Protein AF-A0A067NFX9-F1 (afdb_monomer_lite)

Secondary structure (DSSP, 8-state):
----------GGG-TT--EEES-HHHHHHHHTTS---EEEEE--TTSSS-TTS-GGGGTT--EEEEE-TTS-HHHHHHHHTT-TT--EEEEEESSPP-GGGS-TT----EEEEEESSPPPHHHHHHHHHH-TT--EEEEE----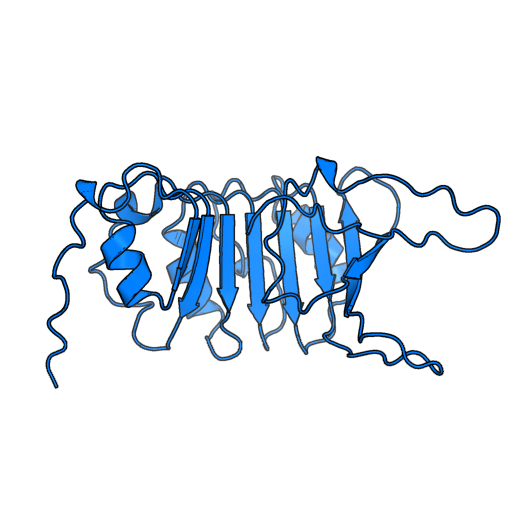BPPSSS---BEEEEEEESSSSS-EEEEESS-TTT-----TTTS------SSS---EEPPPP----

Sequence (209 aa):
MHYILCDRLDRTVLPHLENVSAYLPVALGLLHGRHIRRLRTSLSYYYADDGRCSRKTFRSVRVLSLRSATLSPETQRVFLARIENLEVLDIETMHPVDSSIVPYGTKLKFLRISSNVFITRDVIDQLFDDIPTLECIEWAMEYKMYTSSPGKPFYYGTRKYRDVPGYQNVQWMCPLDEEWLGNWKEDVRPVTVTGRGTLVKFWNHPQYI

Radius of gyration: 18.11 Å; chains: 1; bounding box: 43×49×52 Å

Organism: Pleurotus ostreatus (strain PC15) (NCBI:txid1137138)

Structure (mmCIF, N/CA/C/O backbone):
data_AF-A0A067NFX9-F1
#
_entry.id   AF-A0A067NFX9-F1
#
loop_
_atom_site.group_PDB
_atom_site.id
_atom_site.type_symbol
_atom_site.label_atom_id
_atom_site.label_alt_id
_atom_site.label_comp_id
_atom_site.label_asym_id
_atom_site.label_entity_id
_atom_site.label_seq_id
_atom_site.pdbx_PDB_ins_code
_atom_site.Cartn_x
_atom_site.Cartn_y
_atom_site.Cartn_z
_atom_site.occupancy
_atom_site.B_iso_or_equiv
_atom_site.auth_seq_id
_atom_site.auth_comp_id
_atom_site.auth_asym_id
_atom_site.auth_atom_id
_atom_site.pdbx_PDB_model_num
ATOM 1 N N . MET A 1 1 ? -3.135 31.371 12.906 1.00 29.62 1 MET A N 1
ATOM 2 C CA . MET A 1 1 ? -4.264 30.877 12.087 1.00 29.62 1 MET A CA 1
ATOM 3 C C . MET A 1 1 ? -4.818 29.635 12.773 1.00 29.62 1 MET A C 1
ATOM 5 O O . MET A 1 1 ? -4.105 28.646 12.873 1.00 29.62 1 MET A O 1
ATOM 9 N N . HIS A 1 2 ? -6.007 29.719 13.371 1.00 24.88 2 HIS A N 1
ATOM 10 C CA . HIS A 1 2 ? -6.670 28.581 14.012 1.00 24.88 2 HIS A CA 1
ATOM 11 C C . HIS A 1 2 ? -7.622 27.944 13.007 1.00 24.88 2 HIS A C 1
ATOM 13 O O . HIS A 1 2 ? -8.612 28.561 12.632 1.00 24.88 2 HIS A O 1
ATOM 19 N N . TYR A 1 3 ? -7.332 26.718 12.581 1.00 30.55 3 TYR A N 1
ATOM 20 C CA . TYR A 1 3 ? -8.319 25.898 11.894 1.00 30.55 3 TYR A CA 1
ATOM 21 C C . TYR A 1 3 ? -9.076 25.104 12.956 1.00 30.55 3 TYR A C 1
ATOM 23 O O . TYR A 1 3 ? -8.655 24.030 13.380 1.00 30.55 3 TYR A O 1
ATOM 31 N N . ILE A 1 4 ? -10.177 25.684 13.428 1.00 44.31 4 ILE A N 1
ATOM 32 C CA . ILE A 1 4 ? -11.270 24.913 14.013 1.00 44.31 4 ILE A CA 1
ATOM 33 C C . ILE A 1 4 ? -12.056 24.384 12.821 1.00 44.31 4 ILE A C 1
ATOM 35 O O . ILE A 1 4 ? -12.642 25.173 12.093 1.00 44.31 4 ILE A O 1
ATOM 39 N N . LEU A 1 5 ? -12.025 23.073 12.610 1.00 37.69 5 LEU A N 1
ATOM 40 C CA . LEU A 1 5 ? -13.065 22.321 11.905 1.00 37.69 5 LEU A CA 1
ATOM 41 C C . LEU A 1 5 ? -12.932 20.851 12.322 1.00 37.69 5 LEU A C 1
ATOM 43 O O . LEU A 1 5 ? -12.603 19.958 11.551 1.00 37.69 5 LEU A O 1
ATOM 47 N N . CYS A 1 6 ? -13.171 20.634 13.616 1.00 40.50 6 CYS A N 1
ATOM 48 C CA . CYS A 1 6 ? -13.651 19.360 14.145 1.00 40.50 6 CYS A CA 1
ATOM 49 C C . CYS A 1 6 ? -15.177 19.430 14.319 1.00 40.50 6 CYS A C 1
ATOM 51 O O . CYS A 1 6 ? -15.708 18.877 15.283 1.00 40.50 6 CYS A O 1
ATOM 53 N N . ASP A 1 7 ? -15.889 20.098 13.405 1.00 41.38 7 ASP A N 1
ATOM 54 C CA . ASP A 1 7 ? -17.327 19.878 13.293 1.00 41.38 7 ASP A CA 1
ATOM 55 C C . ASP A 1 7 ? -17.498 18.478 12.721 1.00 41.38 7 ASP A C 1
ATOM 57 O O . ASP A 1 7 ? -17.272 18.194 11.544 1.00 41.38 7 ASP A O 1
ATOM 61 N N . ARG A 1 8 ? -17.759 17.557 13.646 1.00 52.31 8 ARG A N 1
ATOM 62 C CA . ARG A 1 8 ? -17.977 16.145 13.379 1.00 52.31 8 ARG A CA 1
ATOM 63 C C . ARG A 1 8 ? -19.126 16.056 12.385 1.00 52.31 8 ARG A C 1
ATOM 65 O O . ARG A 1 8 ? -20.267 16.310 12.754 1.00 52.31 8 ARG A O 1
ATOM 72 N N . LEU A 1 9 ? -18.830 15.669 11.147 1.00 54.31 9 LEU A N 1
ATOM 73 C CA . LEU A 1 9 ? -19.861 15.221 10.217 1.00 54.31 9 LEU A CA 1
ATOM 74 C C . LEU A 1 9 ? -20.658 14.134 10.941 1.00 54.31 9 LEU A C 1
ATOM 76 O O . LEU A 1 9 ? -20.077 13.119 11.351 1.00 54.31 9 LEU A O 1
ATOM 80 N N . ASP A 1 10 ? -21.951 14.380 11.166 1.00 55.59 10 ASP A N 1
ATOM 81 C CA . ASP A 1 10 ? -22.800 13.469 11.926 1.00 55.59 10 ASP A CA 1
ATOM 82 C C . ASP A 1 10 ? -22.735 12.074 11.279 1.00 55.59 10 ASP A C 1
ATOM 84 O O . ASP A 1 10 ? -22.715 11.911 10.051 1.00 55.59 10 ASP A O 1
ATOM 88 N N . ARG A 1 11 ? -22.605 11.044 12.119 1.00 55.78 11 ARG A N 1
ATOM 89 C CA . ARG A 1 11 ? -22.526 9.641 11.693 1.00 55.78 11 ARG A CA 1
ATOM 90 C C . ARG A 1 11 ? -23.773 9.224 10.912 1.00 55.78 11 ARG A C 1
ATOM 92 O O . ARG A 1 11 ? -23.676 8.320 10.088 1.00 55.78 11 ARG A O 1
ATOM 99 N N . THR A 1 12 ? -24.888 9.923 11.117 1.00 57.88 12 THR A N 1
ATOM 100 C CA . THR A 1 12 ? -26.162 9.731 10.408 1.00 57.88 12 THR A CA 1
ATOM 101 C C . THR A 1 12 ? -26.122 10.139 8.933 1.00 57.88 12 THR A C 1
ATOM 103 O O . THR A 1 12 ? -26.875 9.580 8.142 1.00 57.88 12 THR A O 1
ATOM 106 N N . VAL A 1 13 ? -25.226 11.050 8.530 1.00 56.91 13 VAL A N 1
ATOM 107 C CA . VAL A 1 13 ? -25.181 11.581 7.153 1.00 56.91 13 VAL A CA 1
ATOM 108 C C . VAL A 1 13 ? -24.645 10.541 6.162 1.00 56.91 13 VAL A C 1
ATOM 110 O O . VAL A 1 13 ? -25.019 10.559 4.997 1.00 56.91 13 VAL A O 1
ATOM 113 N N . LEU A 1 14 ? -23.797 9.608 6.621 1.00 64.25 14 LEU A N 1
ATOM 114 C CA . LEU A 1 14 ? -23.236 8.514 5.810 1.00 64.25 14 LEU A CA 1
ATOM 115 C C . LEU A 1 14 ? -22.963 7.270 6.689 1.00 64.25 14 LEU A C 1
ATOM 117 O O . LEU A 1 14 ? -21.805 7.011 7.046 1.00 64.25 14 LEU A O 1
ATOM 121 N N . PRO A 1 15 ? -24.002 6.506 7.078 1.00 58.31 15 PRO A N 1
ATOM 122 C CA . PRO A 1 15 ? -23.885 5.413 8.051 1.00 58.31 15 PRO A CA 1
ATOM 123 C C . PRO A 1 15 ? -23.085 4.206 7.535 1.00 58.31 15 PRO A C 1
ATOM 125 O O . PRO A 1 15 ? -22.543 3.443 8.331 1.00 58.31 15 PRO A O 1
ATOM 128 N N . HIS A 1 16 ? -22.958 4.063 6.213 1.00 66.50 16 HIS A N 1
ATOM 129 C CA . HIS A 1 16 ? -22.269 2.950 5.547 1.00 66.50 16 HIS A CA 1
ATOM 130 C C . HIS A 1 16 ? -20.984 3.384 4.825 1.00 66.50 16 HIS A C 1
ATOM 132 O O . HIS A 1 16 ? -20.554 2.746 3.868 1.00 66.50 16 HIS A O 1
ATOM 138 N N . LEU A 1 17 ? -20.370 4.495 5.249 1.00 74.19 17 LEU A N 1
ATOM 139 C CA . LEU A 1 17 ? -19.128 4.977 4.646 1.00 74.19 17 LEU A CA 1
ATOM 140 C C . LEU A 1 17 ? -17.957 4.046 4.990 1.00 74.19 17 LEU A C 1
ATOM 142 O O . LEU A 1 17 ? -17.388 4.125 6.080 1.00 74.19 17 LEU A O 1
ATOM 146 N N . GLU A 1 18 ? -17.582 3.183 4.049 1.00 78.62 18 GLU A N 1
ATOM 147 C CA . GLU A 1 18 ? -16.431 2.280 4.189 1.00 78.62 18 GLU A CA 1
ATOM 148 C C . GLU A 1 18 ? -15.161 2.807 3.506 1.00 78.62 18 GLU A C 1
ATOM 150 O O . GLU A 1 18 ? -14.058 2.378 3.857 1.00 78.62 18 GLU A O 1
ATOM 155 N N . ASN A 1 19 ? -15.315 3.753 2.573 1.00 79.69 19 ASN A N 1
ATOM 156 C CA . ASN A 1 19 ? -14.252 4.273 1.717 1.00 79.69 19 ASN A CA 1
ATOM 157 C C . ASN A 1 19 ? -14.170 5.793 1.849 1.00 79.69 19 ASN A C 1
ATOM 159 O O . ASN A 1 19 ? -15.179 6.481 1.705 1.00 79.69 19 ASN A O 1
ATOM 163 N N . VAL A 1 20 ? -12.976 6.326 2.088 1.00 83.25 20 VAL A N 1
ATOM 164 C CA . VAL A 1 20 ? -12.737 7.774 2.146 1.00 83.25 20 VAL A CA 1
ATOM 165 C C . VAL A 1 20 ? -11.551 8.125 1.267 1.00 83.25 20 VAL A C 1
ATOM 167 O O . VAL A 1 20 ? -10.488 7.533 1.418 1.00 83.25 20 VAL A O 1
ATOM 170 N N . SER A 1 21 ? -11.728 9.113 0.390 1.00 82.56 21 SER A N 1
ATOM 171 C CA . SER A 1 21 ? -10.640 9.784 -0.322 1.00 82.56 21 SER A CA 1
ATOM 172 C C . SER A 1 21 ? -10.641 11.257 0.062 1.00 82.56 21 SER A C 1
ATOM 174 O O . SER A 1 21 ? -11.515 12.005 -0.373 1.00 82.56 21 SER A O 1
ATOM 176 N N . ALA A 1 22 ? -9.717 11.664 0.930 1.00 78.25 22 ALA A N 1
ATOM 177 C CA . ALA A 1 22 ? -9.641 13.039 1.416 1.00 78.25 22 ALA A CA 1
ATOM 178 C C . ALA A 1 22 ? -8.257 13.361 1.989 1.00 78.25 22 ALA A C 1
ATOM 180 O O . ALA A 1 22 ? -7.524 12.467 2.415 1.00 78.25 22 ALA A O 1
ATOM 181 N N . TYR A 1 23 ? -7.926 14.650 2.084 1.00 78.69 23 TYR A N 1
ATOM 182 C CA . TYR A 1 23 ? -6.780 15.115 2.871 1.00 78.69 23 TYR A CA 1
ATOM 183 C C . TYR A 1 23 ? -6.872 14.613 4.318 1.00 78.69 23 TYR A C 1
ATOM 185 O O . TYR A 1 23 ? -7.971 14.557 4.882 1.00 78.69 23 TYR A O 1
ATOM 193 N N . LEU A 1 24 ? -5.728 14.279 4.929 1.00 79.38 24 LEU A N 1
ATOM 194 C CA . LEU A 1 24 ? -5.701 13.613 6.236 1.00 79.38 24 LEU A CA 1
ATOM 195 C C . LEU A 1 24 ? -6.575 14.296 7.309 1.00 79.38 24 LEU A C 1
ATOM 197 O O . LEU A 1 24 ? -7.297 13.573 7.990 1.00 79.38 24 LEU A O 1
ATOM 201 N N . PRO A 1 25 ? -6.598 15.635 7.468 1.00 76.62 25 PRO A N 1
ATOM 202 C CA . PRO A 1 25 ? -7.413 16.273 8.509 1.00 76.62 25 PRO A CA 1
ATOM 203 C C . PRO A 1 25 ? -8.908 15.983 8.356 1.00 76.62 25 PRO A C 1
ATOM 205 O O . PRO A 1 25 ? -9.594 15.673 9.329 1.00 76.62 25 PRO A O 1
ATOM 208 N N . VAL A 1 26 ? -9.396 16.010 7.115 1.00 77.94 26 VAL A N 1
ATOM 209 C CA . VAL A 1 26 ? -10.787 15.685 6.785 1.00 77.94 26 VAL A CA 1
ATOM 210 C C . VAL A 1 26 ? -11.045 14.200 7.029 1.00 77.94 26 VAL A C 1
ATOM 212 O O . VAL A 1 26 ? -12.027 13.838 7.676 1.00 77.94 26 VAL A O 1
ATOM 215 N N . ALA A 1 27 ? -10.134 13.333 6.578 1.00 81.50 27 ALA A N 1
ATOM 216 C CA . ALA A 1 27 ? -10.243 11.898 6.803 1.00 81.50 27 ALA A CA 1
ATOM 217 C C . ALA A 1 27 ? -10.291 11.548 8.298 1.00 81.50 27 ALA A C 1
ATOM 219 O O . ALA A 1 27 ? -11.137 10.762 8.713 1.00 81.50 27 ALA A O 1
ATOM 220 N N . LEU A 1 28 ? -9.449 12.166 9.128 1.00 79.25 28 LEU A N 1
ATOM 221 C CA . LEU A 1 28 ? -9.431 11.973 10.580 1.00 79.25 28 LEU A CA 1
ATOM 222 C C . LEU A 1 28 ? -10.765 12.345 11.237 1.00 79.25 28 LEU A C 1
ATOM 224 O O . LEU A 1 28 ? -11.244 11.605 12.101 1.00 79.25 28 LEU A O 1
ATOM 228 N N . GLY A 1 29 ? -11.385 13.447 10.801 1.00 75.00 29 GLY A N 1
ATOM 229 C CA . GLY A 1 29 ? -12.725 13.839 11.244 1.00 75.00 29 GLY A CA 1
ATOM 230 C C . GLY A 1 29 ? -13.784 12.776 10.929 1.00 75.00 29 GLY A C 1
ATOM 231 O O . GLY A 1 29 ? -14.683 12.538 11.736 1.00 75.00 29 GLY A O 1
ATOM 232 N N . LEU A 1 30 ? -13.638 12.079 9.798 1.00 77.81 30 LEU A N 1
ATOM 233 C CA . LEU A 1 30 ? -14.530 10.997 9.376 1.00 77.81 30 LEU A CA 1
ATOM 234 C C . LEU A 1 30 ? -1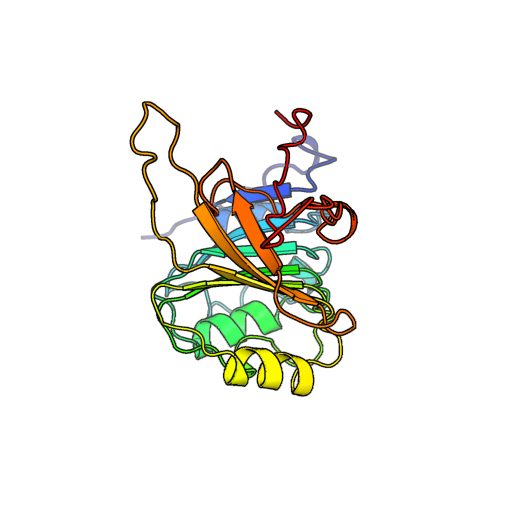4.227 9.659 10.067 1.00 77.81 30 LEU A C 1
ATOM 236 O O . LEU A 1 30 ? -15.157 8.917 10.374 1.00 77.81 30 LEU A O 1
ATOM 240 N N . LEU A 1 31 ? -12.961 9.344 10.353 1.00 80.00 31 LEU A N 1
ATOM 241 C CA . LEU A 1 31 ? -12.547 8.083 10.987 1.00 80.00 31 LEU A CA 1
ATOM 242 C C . LEU A 1 31 ? -13.089 7.917 12.413 1.00 80.00 31 LEU A C 1
ATOM 244 O O . LEU A 1 31 ? -13.280 6.789 12.875 1.00 80.00 31 LEU A O 1
ATOM 248 N N . HIS A 1 32 ? -13.343 9.014 13.131 1.00 74.88 32 HIS A N 1
ATOM 249 C CA . HIS A 1 32 ? -13.672 8.967 14.554 1.00 74.88 32 HIS A CA 1
ATOM 250 C C . HIS A 1 32 ? -14.988 8.216 14.863 1.00 74.88 32 HIS A C 1
ATOM 252 O O . HIS A 1 32 ? -16.100 8.754 14.814 1.00 74.88 32 HIS A O 1
ATOM 258 N N . GLY A 1 33 ? -14.834 6.950 15.264 1.00 69.69 33 GLY A N 1
ATOM 259 C CA . GLY A 1 33 ? -15.907 6.006 15.584 1.00 69.69 33 GLY A CA 1
ATOM 260 C C . GLY A 1 33 ? -16.788 5.635 14.392 1.00 69.69 33 GLY A C 1
ATOM 261 O O . GLY A 1 33 ? -17.987 5.417 14.565 1.00 69.69 33 GLY A O 1
ATOM 262 N N . ARG A 1 34 ? -16.179 5.557 13.203 1.00 74.88 34 ARG A N 1
ATOM 263 C CA . ARG A 1 34 ? -16.754 4.925 12.009 1.00 74.88 34 ARG A CA 1
ATOM 264 C C . ARG A 1 34 ? -15.958 3.675 11.617 1.00 74.88 34 ARG A C 1
ATOM 266 O O . ARG A 1 34 ? -14.780 3.531 11.946 1.00 74.88 34 ARG A O 1
ATOM 273 N N . HIS A 1 35 ? -16.590 2.780 10.864 1.00 80.50 35 HIS A N 1
ATOM 274 C CA . HIS A 1 35 ? -15.982 1.547 10.351 1.00 80.50 35 HIS A CA 1
ATOM 275 C C . HIS A 1 35 ? -15.387 1.724 8.945 1.00 80.50 35 HIS A C 1
ATOM 277 O O . HIS A 1 35 ? -15.564 0.874 8.079 1.00 80.50 35 HIS A O 1
ATOM 283 N N . ILE A 1 36 ? -14.660 2.819 8.714 1.00 82.81 36 ILE A N 1
ATOM 284 C CA . ILE A 1 36 ? -13.975 3.047 7.436 1.00 82.81 36 ILE A CA 1
ATOM 285 C C . ILE A 1 36 ? -12.859 2.010 7.274 1.00 82.81 36 ILE A C 1
ATOM 287 O O . ILE A 1 36 ? -11.957 1.916 8.108 1.00 82.81 36 ILE A O 1
ATOM 291 N N . ARG A 1 37 ? -12.933 1.228 6.198 1.00 85.50 37 ARG A N 1
ATOM 292 C CA . ARG A 1 37 ? -11.989 0.151 5.875 1.00 85.50 37 ARG A CA 1
ATOM 293 C C . ARG A 1 37 ? -10.918 0.599 4.893 1.00 85.50 37 ARG A C 1
ATOM 295 O O . ARG A 1 37 ? -9.786 0.121 4.988 1.00 85.50 37 ARG A O 1
ATOM 302 N N . ARG A 1 38 ? -11.260 1.496 3.966 1.00 85.12 38 ARG A N 1
ATOM 303 C CA . ARG A 1 38 ? -10.362 1.955 2.902 1.00 85.12 38 ARG A CA 1
ATOM 304 C C . ARG A 1 38 ? -10.173 3.458 2.999 1.00 85.12 38 ARG A C 1
ATOM 306 O O . ARG A 1 38 ? -11.135 4.224 2.985 1.00 85.12 38 ARG A O 1
ATOM 313 N N . LEU A 1 39 ? -8.921 3.870 3.093 1.00 86.12 39 LEU A N 1
ATOM 314 C CA . LEU A 1 39 ? -8.531 5.262 3.201 1.00 86.12 39 LEU A CA 1
ATOM 315 C C . LEU A 1 39 ? -7.549 5.589 2.082 1.00 86.12 39 LEU A C 1
ATOM 317 O O . LEU A 1 39 ? -6.472 5.012 2.018 1.00 86.12 39 LEU A O 1
ATOM 321 N N . ARG A 1 40 ? -7.900 6.541 1.228 1.00 86.62 40 ARG A N 1
ATOM 322 C CA . ARG A 1 40 ? -6.971 7.226 0.336 1.00 86.62 40 ARG A CA 1
ATOM 323 C C . ARG A 1 40 ? -6.747 8.623 0.888 1.00 86.62 40 ARG A C 1
ATOM 325 O O . ARG A 1 40 ? -7.700 9.357 1.155 1.00 86.62 40 ARG A O 1
ATOM 332 N N . THR A 1 41 ? -5.495 8.984 1.113 1.00 84.94 41 THR A N 1
ATOM 333 C CA . THR A 1 41 ? -5.168 10.272 1.710 1.00 84.94 41 THR A CA 1
ATOM 334 C C . THR A 1 41 ? -3.798 10.766 1.282 1.00 84.94 41 THR A C 1
ATOM 336 O O . THR A 1 41 ? -2.958 10.005 0.803 1.00 84.94 41 THR A O 1
ATOM 339 N N . SER A 1 42 ? -3.578 12.060 1.470 1.00 79.81 42 SER A N 1
ATOM 340 C CA . SER A 1 42 ? -2.272 12.690 1.369 1.00 79.81 42 SER A CA 1
ATOM 341 C C . SER A 1 42 ? -1.870 13.242 2.728 1.00 79.81 42 SER A C 1
ATOM 343 O O . SER A 1 42 ? -2.696 13.775 3.482 1.00 79.81 42 SER A O 1
ATOM 345 N N . LEU A 1 43 ? -0.590 13.084 3.053 1.00 70.56 43 LEU A N 1
ATOM 346 C CA . LEU A 1 43 ? -0.000 13.667 4.248 1.00 70.56 43 LEU A CA 1
ATOM 347 C C . LEU A 1 43 ? 0.722 14.954 3.865 1.00 70.56 43 LEU A C 1
ATOM 349 O O . LEU A 1 43 ? 1.447 15.000 2.876 1.00 70.56 43 LEU A O 1
ATOM 353 N N . SER A 1 44 ? 0.558 15.992 4.680 1.00 64.19 44 SER A N 1
ATOM 354 C CA . SER A 1 44 ? 1.487 17.119 4.676 1.00 64.19 44 SER A CA 1
ATOM 355 C C . SER A 1 44 ? 2.443 16.999 5.861 1.00 64.19 44 SER A C 1
ATOM 357 O O . SER A 1 44 ? 2.114 16.373 6.874 1.00 64.19 44 SER A O 1
ATOM 359 N N . TYR A 1 45 ? 3.620 17.617 5.732 1.00 55.94 45 TYR A N 1
ATOM 360 C CA . TYR A 1 45 ? 4.729 17.583 6.700 1.00 55.94 45 TYR A CA 1
ATOM 361 C C . TYR A 1 45 ? 4.305 17.831 8.160 1.00 55.94 45 TYR A C 1
ATOM 363 O O . TYR A 1 45 ? 4.923 17.325 9.090 1.00 55.94 45 TYR A O 1
ATOM 371 N N . TYR A 1 46 ? 3.218 18.574 8.369 1.00 56.03 46 TYR A N 1
ATOM 372 C CA . TYR A 1 46 ? 2.750 19.017 9.681 1.00 56.03 46 TYR A CA 1
ATOM 373 C C . TYR A 1 46 ? 1.957 17.971 10.489 1.00 56.03 46 TYR A C 1
ATOM 375 O O . TYR A 1 46 ? 1.682 18.216 11.660 1.00 56.03 46 TYR A O 1
ATOM 383 N N . TYR A 1 47 ? 1.564 16.827 9.908 1.00 58.00 47 TYR A N 1
ATOM 384 C CA . TYR A 1 47 ? 0.583 15.920 10.541 1.00 58.00 47 TYR A CA 1
ATOM 385 C C . TYR A 1 47 ? 1.129 14.607 11.100 1.00 58.00 47 TYR A C 1
ATOM 387 O O . TYR A 1 47 ? 0.404 13.888 11.792 1.00 58.00 47 TYR A O 1
ATOM 395 N N . ALA A 1 48 ? 2.387 14.271 10.835 1.00 52.53 48 ALA A N 1
ATOM 396 C CA . ALA A 1 48 ? 2.943 13.014 11.323 1.00 52.53 48 ALA A CA 1
ATOM 397 C C . ALA A 1 48 ? 3.210 13.013 12.832 1.00 52.53 48 ALA A C 1
ATOM 399 O O . ALA A 1 48 ? 3.137 11.957 13.459 1.00 52.53 48 ALA A O 1
ATOM 400 N N . ASP A 1 49 ? 3.434 14.188 13.422 1.00 52.59 49 ASP A N 1
ATOM 401 C CA . ASP A 1 49 ? 3.877 14.319 14.813 1.00 52.59 49 ASP A CA 1
ATOM 402 C C . ASP A 1 49 ? 2.795 14.851 15.767 1.00 52.59 49 ASP A C 1
ATOM 404 O O . ASP A 1 49 ? 2.984 14.914 16.979 1.00 52.59 49 ASP A O 1
ATOM 408 N N . ASP A 1 50 ? 1.604 15.183 15.256 1.00 52.12 50 ASP A N 1
ATOM 409 C CA . ASP A 1 50 ? 0.522 15.653 16.118 1.00 52.12 50 ASP A CA 1
ATOM 410 C C . ASP A 1 50 ? -0.078 14.443 16.859 1.00 52.12 50 ASP A C 1
ATOM 412 O O . ASP A 1 50 ? -0.885 13.672 16.320 1.00 52.12 50 ASP A O 1
ATOM 416 N N . GLY A 1 51 ? 0.358 14.237 18.106 1.00 50.59 51 GLY A N 1
ATOM 417 C CA . GLY A 1 51 ? -0.050 13.164 19.030 1.00 50.59 51 GLY A CA 1
ATOM 418 C C . GLY A 1 51 ? -1.552 13.105 19.355 1.00 50.59 51 GLY A C 1
ATOM 419 O O . GLY A 1 51 ? -1.979 12.359 20.233 1.00 50.59 51 GLY A O 1
ATOM 420 N N . ARG A 1 52 ? -2.378 13.867 18.635 1.00 57.84 52 ARG A N 1
ATOM 421 C CA . ARG A 1 52 ? -3.841 13.924 18.743 1.00 57.84 52 ARG A CA 1
ATOM 422 C C . ARG A 1 52 ? -4.547 12.706 18.149 1.00 57.84 52 ARG A C 1
ATOM 424 O O . ARG A 1 52 ? -5.711 12.465 18.462 1.00 57.84 52 ARG A O 1
ATOM 431 N N . CYS A 1 53 ? -3.875 11.921 17.307 1.00 65.25 53 CYS A N 1
ATOM 432 C CA . CYS A 1 53 ? -4.486 10.765 16.650 1.00 65.25 53 CYS A CA 1
ATOM 433 C C . CYS A 1 53 ? -4.096 9.454 17.336 1.00 65.25 53 CYS A C 1
ATOM 435 O O . CYS A 1 53 ? -3.055 8.867 17.047 1.00 65.25 53 CYS A O 1
ATOM 437 N N . SER A 1 54 ? -4.962 8.970 18.230 1.00 70.31 54 SER A N 1
ATOM 438 C CA . SER A 1 54 ? -4.773 7.669 18.880 1.00 70.31 54 SER A CA 1
ATOM 439 C C . SER A 1 54 ? -4.795 6.518 17.864 1.00 70.31 54 SER A C 1
ATOM 441 O O . SER A 1 54 ? -5.541 6.562 16.884 1.00 70.31 54 SER A O 1
ATOM 443 N N . ARG A 1 55 ? -4.077 5.424 18.151 1.00 71.69 55 ARG A N 1
ATOM 444 C CA . ARG A 1 55 ? -4.132 4.181 17.352 1.00 71.69 55 ARG A CA 1
ATOM 445 C C . ARG A 1 55 ? -5.559 3.657 17.140 1.00 71.69 55 ARG A C 1
ATOM 447 O O . ARG A 1 55 ? -5.877 3.094 16.097 1.00 71.69 55 ARG A O 1
ATOM 454 N N . LYS A 1 56 ? -6.462 3.896 18.103 1.00 78.75 56 LYS A N 1
ATOM 455 C CA . LYS A 1 56 ? -7.874 3.482 18.018 1.00 78.75 56 LYS A CA 1
ATOM 456 C C . LYS A 1 56 ? -8.602 4.109 16.824 1.00 78.75 56 LYS A C 1
ATOM 458 O O . LYS A 1 56 ? -9.517 3.478 16.303 1.00 78.75 56 LYS A O 1
ATOM 463 N N . THR A 1 57 ? -8.186 5.296 16.377 1.00 82.00 57 THR A N 1
ATOM 464 C CA . THR A 1 57 ? -8.782 6.003 15.232 1.00 82.00 57 THR A CA 1
ATOM 465 C C . THR A 1 57 ? -8.646 5.209 13.933 1.00 82.00 57 THR A C 1
ATOM 467 O O . THR A 1 57 ? -9.555 5.221 13.113 1.00 82.00 57 THR A O 1
ATOM 470 N N . PHE A 1 58 ? -7.548 4.469 13.767 1.00 85.31 58 PHE A N 1
ATOM 471 C CA . PHE A 1 58 ? -7.251 3.724 12.542 1.00 85.31 58 PHE A CA 1
ATOM 472 C C . PHE A 1 58 ? -7.553 2.226 12.647 1.00 85.31 58 PHE A C 1
ATOM 474 O O . PHE A 1 58 ? -7.249 1.464 11.733 1.00 85.31 58 PHE A O 1
ATOM 481 N N . ARG A 1 59 ? -8.161 1.768 13.749 1.00 86.19 59 ARG A N 1
ATOM 482 C CA . ARG A 1 59 ? -8.330 0.333 14.033 1.00 86.19 59 ARG A CA 1
ATOM 483 C C . ARG A 1 59 ? -9.129 -0.409 12.953 1.00 86.19 59 ARG A C 1
ATOM 485 O O . ARG A 1 59 ? -8.899 -1.602 12.746 1.00 86.19 59 ARG A O 1
ATOM 492 N N . SER A 1 60 ? -10.069 0.263 12.293 1.00 86.25 60 SER A N 1
ATOM 493 C CA . SER A 1 60 ? -10.914 -0.275 11.215 1.00 86.25 60 SER A CA 1
ATOM 494 C C . SER A 1 60 ? -10.253 -0.244 9.836 1.00 86.25 60 SER A C 1
ATOM 496 O O . SER A 1 60 ? -10.650 -1.030 8.977 1.00 86.25 60 SER A O 1
ATOM 498 N N . VAL A 1 61 ? -9.224 0.582 9.638 1.00 88.50 61 VAL A N 1
ATOM 499 C CA . VAL A 1 61 ? -8.543 0.716 8.348 1.00 88.50 61 VAL A CA 1
ATOM 500 C C . VAL A 1 61 ? -7.802 -0.584 8.023 1.00 88.50 61 VAL A C 1
ATOM 502 O O . VAL A 1 61 ? -7.164 -1.190 8.888 1.00 88.50 61 VAL A O 1
ATOM 505 N N . ARG A 1 62 ? -7.959 -1.045 6.781 1.00 88.69 62 ARG A N 1
ATOM 506 C CA . ARG A 1 62 ? -7.340 -2.248 6.195 1.00 88.69 62 ARG A CA 1
ATOM 507 C C . ARG A 1 62 ? -6.600 -1.930 4.905 1.00 88.69 62 ARG A C 1
ATOM 509 O O . ARG A 1 62 ? -5.572 -2.536 4.635 1.00 88.69 62 ARG A O 1
ATOM 516 N N . VAL A 1 63 ? -7.120 -0.979 4.135 1.00 88.69 63 VAL A N 1
ATOM 517 C CA . VAL A 1 63 ? -6.531 -0.514 2.881 1.00 88.69 63 VAL A CA 1
ATOM 518 C C . VAL A 1 63 ? -6.148 0.945 3.056 1.00 88.69 63 VAL A C 1
ATOM 520 O O . VAL A 1 63 ? -7.010 1.767 3.376 1.00 88.69 63 VAL A O 1
ATOM 523 N N . LEU A 1 64 ? -4.878 1.264 2.842 1.00 89.12 64 LEU A N 1
ATOM 524 C CA . LEU A 1 64 ? -4.377 2.630 2.823 1.00 89.12 64 LEU A CA 1
ATOM 525 C C . LEU A 1 64 ? -3.727 2.914 1.472 1.00 89.12 64 LEU A C 1
ATOM 527 O O . LEU A 1 64 ? -2.839 2.181 1.058 1.00 89.12 64 LEU A O 1
ATOM 531 N N . SER A 1 65 ? -4.123 4.010 0.839 1.00 88.31 65 SER A N 1
ATOM 532 C CA . SER A 1 65 ? -3.367 4.653 -0.231 1.00 88.31 65 SER A CA 1
ATOM 533 C C . SER A 1 65 ? -2.853 5.990 0.287 1.00 88.31 65 SER A C 1
ATOM 535 O O . SER A 1 65 ? -3.636 6.838 0.726 1.00 88.31 65 SER A O 1
ATOM 537 N N . LEU A 1 66 ? -1.533 6.138 0.302 1.00 85.31 66 LEU A N 1
ATOM 538 C CA . LEU A 1 66 ? -0.826 7.299 0.803 1.00 85.31 66 LEU A CA 1
ATOM 539 C C . LEU A 1 66 ? -0.082 7.986 -0.345 1.00 85.31 66 LEU A C 1
ATOM 541 O O . LEU A 1 66 ? 0.892 7.460 -0.885 1.00 85.31 66 LEU A O 1
ATOM 545 N N . ARG A 1 67 ? -0.532 9.194 -0.681 1.00 78.88 67 ARG A N 1
ATOM 546 C CA . ARG A 1 67 ? 0.116 10.076 -1.657 1.00 78.88 67 ARG A CA 1
ATOM 547 C C . ARG A 1 67 ? 0.998 11.066 -0.927 1.00 78.88 67 ARG A C 1
ATOM 549 O O . ARG A 1 67 ? 0.496 11.921 -0.193 1.00 78.88 67 ARG A O 1
ATOM 556 N N . SER A 1 68 ? 2.308 10.875 -1.033 1.00 65.69 68 SER A N 1
ATOM 557 C CA . SER A 1 68 ? 3.233 11.563 -0.144 1.00 65.69 68 SER A CA 1
ATOM 558 C C . SER A 1 68 ? 4.670 11.613 -0.659 1.00 65.69 68 SER A C 1
ATOM 560 O O . SER A 1 68 ? 5.611 11.396 0.104 1.00 65.69 68 SER A O 1
ATOM 562 N N . ALA A 1 69 ? 4.836 11.968 -1.933 1.00 61.56 69 ALA A N 1
ATOM 563 C CA . ALA A 1 69 ? 6.129 12.042 -2.609 1.00 61.56 69 ALA A CA 1
ATOM 564 C C . ALA A 1 69 ? 7.219 12.842 -1.860 1.00 61.56 69 ALA A C 1
ATOM 566 O O . ALA A 1 69 ? 8.400 12.599 -2.077 1.00 61.56 69 ALA A O 1
ATOM 567 N N . THR A 1 70 ? 6.842 13.779 -0.983 1.00 68.25 70 THR A N 1
ATOM 568 C CA . THR A 1 70 ? 7.765 14.693 -0.293 1.00 68.25 70 THR A CA 1
ATOM 569 C C . THR A 1 70 ? 7.992 14.395 1.190 1.00 68.25 70 THR A C 1
ATOM 571 O O . THR A 1 70 ? 8.728 15.140 1.837 1.00 68.25 70 THR A O 1
ATOM 574 N N . LEU A 1 71 ? 7.359 13.366 1.767 1.00 71.69 71 LEU A N 1
ATOM 575 C CA . LEU A 1 71 ? 7.580 13.051 3.180 1.00 71.69 71 LEU A CA 1
ATOM 576 C C . LEU A 1 71 ? 8.844 12.231 3.391 1.00 71.69 71 LEU A C 1
ATOM 578 O O . LEU A 1 71 ? 9.098 11.280 2.658 1.00 71.69 71 LEU A O 1
ATOM 582 N N . SER A 1 72 ? 9.556 12.531 4.481 1.00 78.19 72 SER A N 1
ATOM 583 C CA . SER A 1 72 ? 10.684 11.703 4.893 1.00 78.19 72 SER A CA 1
ATOM 584 C C . SER A 1 72 ? 10.227 10.274 5.240 1.00 78.19 72 SER A C 1
ATOM 586 O O . SER A 1 72 ? 9.127 10.093 5.789 1.00 78.19 72 SER A O 1
ATOM 588 N N . PRO A 1 73 ? 11.069 9.254 5.000 1.00 79.00 73 PRO A N 1
ATOM 589 C CA . PRO A 1 73 ? 10.769 7.869 5.362 1.00 79.00 73 PRO A CA 1
ATOM 590 C C . PRO A 1 73 ? 10.396 7.691 6.842 1.00 79.00 73 PRO A C 1
ATOM 592 O O . PRO A 1 73 ? 9.465 6.956 7.179 1.00 79.00 73 PRO A O 1
ATOM 595 N N . GLU A 1 74 ? 11.057 8.417 7.749 1.00 79.69 74 GLU A N 1
ATOM 596 C CA . GLU A 1 74 ? 10.778 8.356 9.187 1.00 79.69 74 GLU A CA 1
ATOM 597 C C . GLU A 1 74 ? 9.365 8.837 9.501 1.00 79.69 74 GLU A C 1
ATOM 599 O O . GLU A 1 74 ? 8.645 8.205 10.277 1.00 79.69 74 GLU A O 1
ATOM 604 N N . THR A 1 75 ? 8.971 9.939 8.869 1.00 79.25 75 THR A N 1
ATOM 605 C CA . THR A 1 75 ? 7.672 10.586 9.038 1.00 79.25 75 THR A CA 1
ATOM 606 C C . THR A 1 75 ? 6.549 9.646 8.609 1.00 79.25 75 THR A C 1
ATOM 608 O O . THR A 1 75 ? 5.563 9.438 9.326 1.00 79.25 75 THR A O 1
ATOM 611 N N . GLN A 1 76 ? 6.734 9.011 7.457 1.00 79.88 76 GLN A N 1
ATOM 612 C CA . GLN A 1 76 ? 5.813 8.010 6.954 1.00 79.88 76 GLN A CA 1
ATOM 613 C C . GLN A 1 76 ? 5.723 6.787 7.874 1.00 79.88 76 GLN A C 1
ATOM 615 O O . GLN A 1 76 ? 4.620 6.337 8.198 1.00 79.88 76 GLN A O 1
ATOM 620 N N . ARG A 1 77 ? 6.863 6.258 8.322 1.00 80.44 77 ARG A N 1
ATOM 621 C CA . ARG A 1 77 ? 6.920 5.097 9.218 1.00 80.44 77 ARG A CA 1
ATOM 622 C C . ARG A 1 77 ? 6.176 5.359 10.529 1.00 80.44 77 ARG A C 1
ATOM 624 O O . ARG A 1 77 ? 5.404 4.510 10.974 1.00 80.44 77 ARG A O 1
ATOM 631 N N . VAL A 1 78 ? 6.356 6.543 11.124 1.00 80.88 78 VAL A N 1
ATOM 632 C CA . VAL A 1 78 ? 5.640 6.958 12.345 1.00 80.88 78 VAL A CA 1
ATOM 633 C C . VAL A 1 78 ? 4.128 6.983 12.122 1.00 80.88 78 VAL A C 1
ATOM 635 O O . VAL A 1 78 ? 3.371 6.527 12.983 1.00 80.88 78 VAL A O 1
ATOM 638 N N . PHE A 1 79 ? 3.674 7.479 10.969 1.00 83.12 79 PHE A N 1
ATOM 639 C CA . PHE A 1 79 ? 2.254 7.482 10.628 1.00 83.12 79 PHE A CA 1
ATOM 640 C C . PHE A 1 79 ? 1.706 6.063 10.443 1.00 83.12 79 PHE A C 1
ATOM 642 O O . PHE A 1 79 ? 0.711 5.697 11.075 1.00 83.12 79 PHE A O 1
ATOM 649 N N . LEU A 1 80 ? 2.370 5.246 9.622 1.00 85.69 80 LEU A N 1
ATOM 650 C CA . LEU A 1 80 ? 1.942 3.879 9.333 1.00 85.69 80 LEU A CA 1
ATOM 651 C C . LEU A 1 80 ? 1.893 3.018 10.603 1.00 85.69 80 LEU A C 1
ATOM 653 O O . LEU A 1 80 ? 0.995 2.189 10.742 1.00 85.69 80 LEU A O 1
ATOM 657 N N . ALA A 1 81 ? 2.782 3.260 11.575 1.00 84.88 81 ALA A N 1
ATOM 658 C CA . ALA A 1 81 ? 2.803 2.553 12.860 1.00 84.88 81 ALA A CA 1
ATOM 659 C C . ALA A 1 81 ? 1.522 2.746 13.697 1.00 84.88 81 ALA A C 1
ATOM 661 O O . ALA A 1 81 ? 1.313 2.051 14.695 1.00 84.88 81 ALA A O 1
ATOM 662 N N . ARG A 1 82 ? 0.643 3.681 13.314 1.00 83.81 82 ARG A N 1
ATOM 663 C CA . ARG A 1 82 ? -0.663 3.898 13.952 1.00 83.81 82 ARG A CA 1
ATOM 664 C C . ARG A 1 82 ? -1.759 2.974 13.404 1.00 83.81 82 ARG A C 1
ATOM 666 O O . ARG A 1 82 ? -2.834 2.923 14.001 1.00 83.81 82 ARG A O 1
ATOM 673 N N . ILE A 1 83 ? -1.510 2.254 12.305 1.00 86.94 83 ILE A N 1
ATOM 674 C CA . ILE A 1 83 ? -2.503 1.462 11.561 1.00 86.94 83 ILE A CA 1
ATOM 675 C C . ILE A 1 83 ? -2.204 -0.038 11.707 1.00 86.94 83 ILE A C 1
ATOM 677 O O . ILE A 1 83 ? -1.695 -0.701 10.810 1.00 86.94 83 ILE A O 1
ATOM 681 N N . GLU A 1 84 ? -2.544 -0.599 12.866 1.00 86.69 84 GLU A N 1
ATOM 682 C CA . GLU A 1 84 ? -2.146 -1.964 13.261 1.00 86.69 84 GLU A CA 1
ATOM 683 C C . GLU A 1 84 ? -2.743 -3.083 12.386 1.00 86.69 84 GLU A C 1
ATOM 685 O O . GLU A 1 84 ? -2.176 -4.165 12.274 1.00 86.69 84 GLU A O 1
ATOM 690 N N . ASN A 1 85 ? -3.897 -2.846 11.758 1.00 88.31 85 ASN A N 1
ATOM 691 C CA . ASN A 1 85 ? -4.591 -3.855 10.954 1.00 88.31 85 ASN A CA 1
ATOM 692 C C . ASN A 1 85 ? -4.419 -3.643 9.446 1.00 88.31 85 ASN A C 1
ATOM 694 O O . ASN A 1 85 ? -5.241 -4.122 8.671 1.00 88.31 85 ASN A O 1
ATOM 698 N N . LEU A 1 86 ? -3.399 -2.900 9.023 1.00 90.31 86 LEU A N 1
ATOM 699 C CA . LEU A 1 86 ? -3.164 -2.652 7.609 1.00 90.31 86 LEU A CA 1
ATOM 700 C C . LEU A 1 86 ? -2.879 -3.967 6.865 1.00 90.31 86 LEU A C 1
ATOM 702 O O . LEU A 1 86 ? -1.996 -4.722 7.264 1.00 90.31 86 LEU A O 1
ATOM 706 N N . GLU A 1 87 ? -3.634 -4.227 5.798 1.00 91.69 87 GLU A N 1
ATOM 707 C CA . GLU A 1 87 ? -3.510 -5.407 4.929 1.00 91.69 87 GLU A CA 1
ATOM 708 C C . GLU A 1 87 ? -3.045 -5.028 3.520 1.00 91.69 87 GLU A C 1
ATOM 710 O O . GLU A 1 87 ? -2.372 -5.815 2.857 1.00 91.69 87 GLU A O 1
ATOM 715 N N . VAL A 1 88 ? -3.382 -3.820 3.068 1.00 90.69 88 VAL A N 1
ATOM 716 C CA . VAL A 1 88 ? -3.068 -3.312 1.733 1.00 90.69 88 VAL A CA 1
ATOM 717 C C . VAL A 1 88 ? -2.507 -1.902 1.873 1.00 90.69 88 VAL A C 1
ATOM 719 O O . VAL A 1 88 ? -3.185 -1.026 2.412 1.00 90.69 88 VAL A O 1
ATOM 722 N N . LEU A 1 89 ? -1.290 -1.687 1.381 1.00 90.75 89 LEU A N 1
ATOM 723 C CA . LEU A 1 89 ? -0.623 -0.389 1.360 1.00 90.75 89 LEU A CA 1
ATOM 724 C C . LEU A 1 89 ? -0.294 -0.015 -0.081 1.00 90.75 89 LEU A C 1
ATOM 726 O O . LEU A 1 89 ? 0.415 -0.744 -0.759 1.00 90.75 89 LEU A O 1
ATOM 730 N N . ASP A 1 90 ? -0.787 1.129 -0.523 1.00 89.12 90 ASP A N 1
ATOM 731 C CA . ASP A 1 90 ? -0.341 1.830 -1.720 1.00 89.12 90 ASP A CA 1
ATOM 732 C C . ASP A 1 90 ? 0.403 3.084 -1.290 1.00 89.12 90 ASP A C 1
ATOM 734 O O . ASP A 1 90 ? -0.134 3.898 -0.538 1.00 89.12 90 ASP A O 1
ATOM 738 N N . ILE A 1 91 ? 1.634 3.235 -1.745 1.00 87.75 91 ILE A N 1
ATOM 739 C CA . ILE A 1 91 ? 2.487 4.357 -1.394 1.00 87.75 91 ILE A CA 1
ATOM 740 C C . ILE A 1 91 ? 3.085 4.972 -2.652 1.00 87.75 91 ILE A C 1
ATOM 742 O O . ILE A 1 91 ? 3.642 4.278 -3.495 1.00 87.75 91 ILE A O 1
ATOM 746 N N . GLU A 1 92 ? 3.024 6.297 -2.728 1.00 85.31 92 GLU A N 1
ATOM 747 C CA . GLU A 1 92 ? 3.877 7.088 -3.608 1.00 85.31 92 GLU A CA 1
ATOM 748 C C . GLU A 1 92 ? 5.092 7.649 -2.847 1.00 85.31 92 GLU A C 1
ATOM 750 O O . GLU A 1 92 ? 4.911 8.348 -1.845 1.00 85.31 92 GLU A O 1
ATOM 755 N N . THR A 1 93 ? 6.317 7.374 -3.313 1.00 80.75 93 THR A N 1
ATOM 756 C CA . THR A 1 93 ? 7.561 7.854 -2.678 1.00 80.75 93 THR A CA 1
ATOM 757 C C . THR A 1 93 ? 8.635 8.271 -3.684 1.00 80.75 93 THR A C 1
ATOM 759 O O . THR A 1 93 ? 8.815 7.640 -4.727 1.00 80.75 93 THR A O 1
ATOM 762 N N . MET A 1 94 ? 9.391 9.323 -3.351 1.00 81.62 94 MET A N 1
ATOM 763 C CA . MET A 1 94 ? 10.620 9.725 -4.056 1.00 81.62 94 MET A CA 1
ATOM 764 C C . MET A 1 94 ? 11.897 9.192 -3.387 1.00 81.62 94 MET A C 1
ATOM 766 O O . MET A 1 94 ? 13.002 9.523 -3.814 1.00 81.62 94 MET A O 1
ATOM 770 N N . HIS A 1 95 ? 11.761 8.388 -2.334 1.00 82.00 95 HIS A N 1
ATOM 771 C CA . HIS A 1 95 ? 12.880 7.818 -1.593 1.00 82.00 95 HIS A CA 1
ATOM 772 C C . HIS A 1 95 ? 13.120 6.354 -1.986 1.00 82.00 95 HIS A C 1
ATOM 774 O O . HIS A 1 95 ? 12.176 5.674 -2.400 1.00 82.00 95 HIS A O 1
ATOM 780 N N . PRO A 1 96 ? 14.360 5.847 -1.841 1.00 82.69 96 PRO A N 1
ATOM 781 C CA . PRO A 1 96 ? 14.623 4.417 -1.917 1.00 82.69 96 PRO A CA 1
ATOM 782 C C . PRO A 1 96 ? 13.70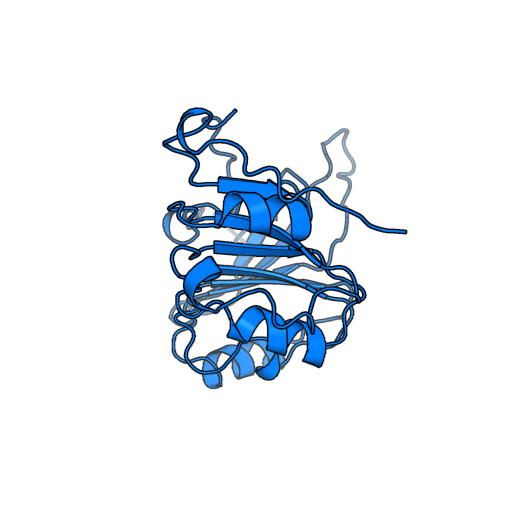5 3.645 -0.969 1.00 82.69 96 PRO A C 1
ATOM 784 O O . PRO A 1 96 ? 13.419 4.093 0.141 1.00 82.69 96 PRO A O 1
ATOM 787 N N . VAL A 1 97 ? 13.235 2.493 -1.430 1.00 82.56 97 VAL A N 1
ATOM 788 C CA . VAL A 1 97 ? 12.341 1.626 -0.665 1.00 82.56 97 VAL A CA 1
ATOM 789 C C . VAL A 1 97 ? 13.172 0.561 0.028 1.00 82.56 97 VAL A C 1
ATOM 791 O O . VAL A 1 97 ? 13.964 -0.122 -0.617 1.00 82.56 97 VAL A O 1
ATOM 794 N N . ASP A 1 98 ? 12.936 0.389 1.319 1.00 84.12 98 ASP A N 1
ATOM 795 C CA . ASP A 1 98 ? 13.437 -0.723 2.118 1.00 84.12 98 ASP A CA 1
ATOM 796 C C . ASP A 1 98 ? 12.334 -1.212 3.074 1.00 84.12 98 ASP A C 1
ATOM 798 O O . ASP A 1 98 ? 11.206 -0.705 3.072 1.00 84.12 98 ASP A O 1
ATOM 802 N N . SER A 1 99 ? 12.638 -2.208 3.902 1.00 77.06 99 SER A N 1
ATOM 803 C CA . SER A 1 99 ? 11.674 -2.777 4.847 1.00 77.06 99 SER A CA 1
ATOM 804 C C . SER A 1 99 ? 11.223 -1.827 5.954 1.00 77.06 99 SER A C 1
ATOM 806 O O . SER A 1 99 ? 10.186 -2.073 6.574 1.00 77.06 99 SER A O 1
ATOM 808 N N . SER A 1 100 ? 11.909 -0.700 6.171 1.00 77.06 100 SER A N 1
ATOM 809 C CA . SER A 1 100 ? 11.491 0.301 7.159 1.00 77.06 100 SER A CA 1
ATOM 810 C C . SER A 1 100 ? 10.191 1.015 6.774 1.00 77.06 100 SER A C 1
ATOM 812 O O . SER A 1 100 ? 9.533 1.608 7.639 1.00 77.06 100 SER A O 1
ATOM 814 N N . ILE A 1 101 ? 9.790 0.914 5.501 1.00 74.44 101 ILE A N 1
ATOM 815 C CA . ILE A 1 101 ? 8.545 1.476 4.972 1.00 74.44 101 ILE A CA 1
ATOM 816 C C . ILE A 1 101 ? 7.303 0.826 5.582 1.00 74.44 101 ILE A C 1
ATOM 818 O O . ILE A 1 101 ? 6.239 1.442 5.622 1.00 74.44 101 ILE A O 1
ATOM 822 N N . VAL A 1 102 ? 7.430 -0.404 6.086 1.00 75.69 102 VAL A N 1
ATOM 823 C CA . VAL A 1 102 ? 6.339 -1.136 6.721 1.00 75.69 102 VAL A CA 1
ATOM 824 C C . VAL A 1 102 ? 6.619 -1.230 8.218 1.00 75.69 102 VAL A C 1
ATOM 826 O O . VAL A 1 102 ? 7.609 -1.827 8.633 1.00 75.69 102 VAL A O 1
ATOM 829 N N . PRO A 1 103 ? 5.756 -0.663 9.074 1.00 70.50 103 PRO A N 1
ATOM 830 C CA . PRO A 1 103 ? 5.924 -0.805 10.508 1.00 70.50 103 PRO A CA 1
ATOM 831 C C . PRO A 1 103 ? 5.846 -2.272 10.923 1.00 70.50 103 PRO A C 1
ATOM 833 O O . PRO A 1 103 ? 4.972 -3.024 10.473 1.00 70.50 103 PRO A O 1
ATOM 836 N N . TYR A 1 104 ? 6.711 -2.640 11.865 1.00 66.69 104 TYR A N 1
ATOM 837 C CA . TYR A 1 104 ? 6.648 -3.921 12.555 1.00 66.69 104 TYR A CA 1
ATOM 838 C C . TYR A 1 104 ? 5.248 -4.179 13.134 1.00 66.69 104 TYR A C 1
ATOM 840 O O . TYR A 1 104 ? 4.634 -3.297 13.738 1.00 66.69 104 TYR A O 1
ATOM 848 N N . GLY A 1 105 ? 4.760 -5.411 12.972 1.00 66.94 105 GLY A N 1
ATOM 849 C CA . GLY A 1 105 ? 3.479 -5.862 13.527 1.00 66.94 105 GLY A CA 1
ATOM 850 C C . GLY A 1 105 ? 2.249 -5.590 12.657 1.00 66.94 105 GLY A C 1
ATOM 851 O O . GLY A 1 105 ? 1.131 -5.839 13.106 1.00 66.94 105 GLY A O 1
ATOM 852 N N . THR A 1 106 ? 2.421 -5.109 11.423 1.00 73.69 106 THR A N 1
ATOM 853 C CA . THR A 1 106 ? 1.315 -4.995 10.461 1.00 73.69 106 THR A CA 1
ATOM 854 C C . THR A 1 106 ? 0.980 -6.346 9.821 1.00 73.69 106 THR A C 1
ATOM 856 O O . THR A 1 106 ? 1.819 -7.237 9.694 1.00 73.69 106 THR A O 1
ATOM 859 N N . LYS A 1 107 ? -0.275 -6.509 9.390 1.00 88.25 107 LYS A N 1
ATOM 860 C CA . LYS A 1 107 ? -0.756 -7.700 8.665 1.00 88.25 107 LYS A CA 1
ATOM 861 C C . LYS A 1 107 ? -0.669 -7.496 7.156 1.00 88.25 107 LYS A C 1
ATOM 863 O O . LYS A 1 107 ? -1.553 -7.942 6.427 1.00 88.25 107 LYS A O 1
ATOM 868 N N . LEU A 1 108 ? 0.349 -6.764 6.710 1.00 91.31 108 LEU A N 1
ATOM 869 C CA . LEU A 1 108 ? 0.439 -6.314 5.335 1.00 91.31 108 LEU A CA 1
ATOM 870 C C . LEU A 1 108 ? 0.584 -7.515 4.399 1.00 91.31 108 LEU A C 1
ATOM 872 O O . LEU A 1 108 ? 1.526 -8.284 4.533 1.00 91.31 108 LEU A O 1
ATOM 876 N N . LYS A 1 109 ? -0.353 -7.659 3.464 1.00 92.62 109 LYS A N 1
ATOM 877 C CA . LYS A 1 109 ? -0.390 -8.730 2.458 1.00 92.62 109 LYS A CA 1
ATOM 878 C C . LYS A 1 109 ? -0.088 -8.213 1.061 1.00 92.62 109 LYS A C 1
ATOM 880 O O . LYS A 1 109 ? 0.457 -8.952 0.251 1.00 92.62 109 LYS A O 1
ATOM 885 N N . PHE A 1 110 ? -0.430 -6.959 0.782 1.00 91.88 110 PHE A N 1
ATOM 886 C CA . PHE A 1 110 ? -0.194 -6.334 -0.511 1.00 91.88 110 PHE A CA 1
ATOM 887 C C . PHE A 1 110 ? 0.475 -4.975 -0.341 1.00 91.88 110 PHE A C 1
ATOM 889 O O . PHE A 1 110 ? -0.024 -4.126 0.403 1.00 91.88 110 PHE A O 1
ATOM 896 N N . LEU A 1 111 ? 1.571 -4.771 -1.065 1.00 92.19 111 LEU A N 1
ATOM 897 C CA . LEU A 1 111 ? 2.294 -3.509 -1.134 1.00 92.19 111 LEU A CA 1
ATOM 898 C C . LEU A 1 111 ? 2.355 -3.045 -2.589 1.00 92.19 111 LEU A C 1
ATOM 900 O O . LEU A 1 111 ? 2.962 -3.713 -3.420 1.00 92.19 111 LEU A O 1
ATOM 904 N N . ARG A 1 112 ? 1.759 -1.893 -2.887 1.00 90.00 112 ARG A N 1
ATOM 905 C CA . ARG A 1 112 ? 1.968 -1.173 -4.139 1.00 90.00 112 ARG A CA 1
ATOM 906 C C . ARG A 1 112 ? 2.865 0.025 -3.910 1.00 90.00 112 ARG A C 1
ATOM 908 O O . ARG A 1 112 ? 2.608 0.826 -3.017 1.00 90.00 112 ARG A O 1
ATOM 915 N N . ILE A 1 113 ? 3.872 0.161 -4.756 1.00 89.00 113 ILE A N 1
ATOM 916 C CA . ILE A 1 113 ? 4.813 1.268 -4.727 1.00 89.00 113 ILE A CA 1
ATOM 917 C C . ILE A 1 113 ? 4.737 2.008 -6.061 1.00 89.00 113 ILE A C 1
ATOM 919 O O . ILE A 1 113 ? 5.144 1.486 -7.099 1.00 89.00 113 ILE A O 1
ATOM 923 N N . SER A 1 114 ? 4.243 3.240 -6.028 1.00 84.56 114 SER A N 1
ATOM 924 C CA . SER A 1 114 ? 4.509 4.207 -7.087 1.00 84.56 114 SER A CA 1
ATOM 925 C C . SER A 1 114 ? 5.782 4.967 -6.727 1.00 84.56 114 SER A C 1
ATOM 927 O O . SER A 1 114 ? 5.881 5.567 -5.653 1.00 84.56 114 SER A O 1
ATOM 929 N N . SER A 1 115 ? 6.799 4.906 -7.580 1.00 75.50 115 SER A N 1
ATOM 930 C CA . SER A 1 115 ? 8.025 5.659 -7.346 1.00 75.50 115 SER A CA 1
ATOM 931 C C . SER A 1 115 ? 8.632 6.155 -8.644 1.00 75.50 115 SER A C 1
ATOM 933 O O . SER A 1 115 ? 8.631 5.472 -9.667 1.00 75.50 115 SER A O 1
ATOM 935 N N . ASN A 1 116 ? 9.218 7.346 -8.563 1.00 69.69 116 ASN A N 1
ATOM 936 C CA . ASN A 1 116 ? 10.110 7.861 -9.597 1.00 69.69 116 ASN A CA 1
ATOM 937 C C . ASN A 1 116 ? 11.547 7.334 -9.433 1.00 69.69 116 ASN A C 1
ATOM 939 O O . ASN A 1 116 ? 12.403 7.611 -10.273 1.00 69.69 116 ASN A O 1
ATOM 943 N N . VAL A 1 117 ? 11.822 6.584 -8.361 1.00 74.75 117 VAL A N 1
ATOM 944 C CA . VAL A 1 117 ? 13.104 5.925 -8.110 1.00 74.75 117 VAL A CA 1
ATOM 945 C C . VAL A 1 117 ? 13.066 4.515 -8.689 1.00 74.75 117 VAL A C 1
ATOM 947 O O . VAL A 1 117 ? 12.068 3.804 -8.595 1.00 74.75 117 VAL A O 1
ATOM 950 N N . PHE A 1 118 ? 14.17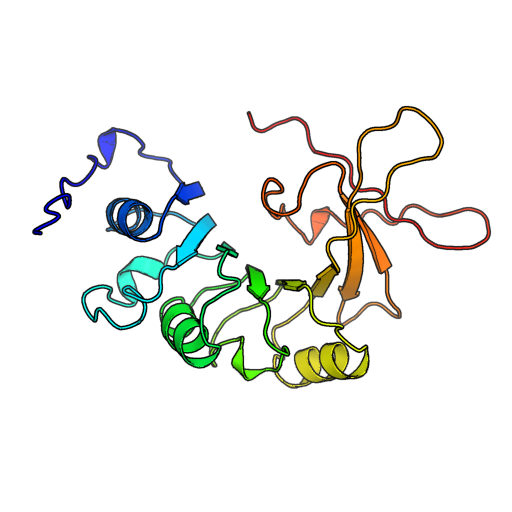6 4.101 -9.295 1.00 75.25 118 PHE A N 1
ATOM 951 C CA . PHE A 1 118 ? 14.319 2.753 -9.825 1.00 75.25 118 PHE A CA 1
ATOM 952 C C . PHE A 1 118 ? 14.328 1.720 -8.688 1.00 75.25 118 PHE A C 1
ATOM 954 O O . PHE A 1 118 ? 15.186 1.776 -7.807 1.00 75.25 118 PHE A O 1
ATOM 961 N N . ILE A 1 119 ? 13.400 0.761 -8.728 1.00 83.19 119 ILE A N 1
ATOM 962 C CA . ILE A 1 119 ? 13.320 -0.349 -7.769 1.00 83.19 119 ILE A CA 1
ATOM 963 C C . ILE A 1 119 ? 13.908 -1.600 -8.422 1.00 83.19 119 ILE A C 1
ATOM 965 O O . ILE A 1 119 ? 13.415 -2.073 -9.450 1.00 83.19 119 ILE A O 1
ATOM 969 N N . THR A 1 120 ? 14.983 -2.129 -7.837 1.00 86.19 120 THR A N 1
ATOM 970 C CA . THR A 1 120 ? 15.646 -3.343 -8.326 1.00 86.19 120 THR A CA 1
ATOM 971 C C . THR A 1 120 ? 14.895 -4.596 -7.876 1.00 86.19 120 THR A C 1
ATOM 973 O O . THR A 1 120 ? 14.135 -4.583 -6.911 1.00 86.19 120 THR A O 1
ATOM 976 N N . ARG A 1 121 ? 15.137 -5.716 -8.563 1.00 87.06 121 ARG A N 1
ATOM 977 C CA . ARG A 1 121 ? 14.577 -7.021 -8.181 1.00 87.06 121 ARG A CA 1
ATOM 978 C C . ARG A 1 121 ? 15.063 -7.482 -6.807 1.00 87.06 121 ARG A C 1
ATOM 980 O O . ARG A 1 121 ? 14.257 -7.992 -6.045 1.00 87.06 121 ARG A O 1
ATOM 987 N N . ASP A 1 122 ? 16.325 -7.222 -6.476 1.00 89.50 122 ASP A N 1
ATOM 988 C CA . ASP A 1 122 ? 16.900 -7.588 -5.178 1.00 89.50 122 ASP A CA 1
ATOM 989 C C . ASP A 1 122 ? 16.189 -6.874 -4.018 1.00 89.50 122 ASP A C 1
ATOM 991 O O . ASP A 1 122 ? 15.936 -7.483 -2.987 1.00 89.50 122 ASP A O 1
ATOM 995 N N . VAL A 1 123 ? 15.785 -5.608 -4.204 1.00 89.50 123 VAL A N 1
ATOM 996 C CA . VAL A 1 123 ? 14.984 -4.871 -3.208 1.00 89.50 123 VAL A CA 1
ATOM 997 C C . VAL A 1 123 ? 13.614 -5.520 -3.014 1.00 89.50 123 VAL A C 1
ATOM 999 O O . VAL A 1 123 ? 13.158 -5.671 -1.886 1.00 89.50 123 VAL A O 1
ATOM 1002 N N . ILE A 1 124 ? 12.954 -5.927 -4.101 1.00 90.88 124 ILE A N 1
ATOM 1003 C CA . ILE A 1 124 ? 11.657 -6.618 -4.031 1.00 90.88 124 ILE A CA 1
ATOM 1004 C C . ILE A 1 124 ? 11.785 -7.945 -3.280 1.00 90.88 124 ILE A C 1
ATOM 1006 O O . ILE A 1 124 ? 10.920 -8.284 -2.475 1.00 90.88 124 ILE A O 1
ATOM 1010 N N . ASP A 1 125 ? 12.856 -8.686 -3.539 1.00 90.12 125 ASP A N 1
ATOM 1011 C CA . ASP A 1 125 ? 13.096 -9.985 -2.920 1.00 90.12 125 ASP A CA 1
ATOM 1012 C C . ASP A 1 125 ? 13.400 -9.816 -1.424 1.00 90.12 125 ASP A C 1
ATOM 1014 O O . ASP A 1 125 ? 12.764 -10.472 -0.600 1.00 90.12 125 ASP A O 1
ATOM 1018 N N . GLN A 1 126 ? 14.223 -8.825 -1.064 1.00 91.12 126 GLN A N 1
ATOM 1019 C CA . GLN A 1 126 ? 14.484 -8.456 0.329 1.00 91.12 126 GLN A CA 1
ATOM 1020 C C . GLN A 1 126 ? 13.208 -8.044 1.081 1.00 91.12 126 GLN A C 1
ATOM 1022 O O . GLN A 1 126 ? 13.020 -8.425 2.232 1.00 91.12 126 GLN A O 1
ATOM 1027 N N . LEU A 1 127 ? 12.291 -7.304 0.446 1.00 91.38 127 LEU A N 1
ATOM 1028 C CA . LEU A 1 127 ? 11.015 -6.929 1.071 1.00 91.38 127 LEU A CA 1
ATOM 1029 C C . LEU A 1 127 ? 10.143 -8.147 1.406 1.00 91.38 127 LEU A C 1
ATOM 1031 O O . LEU A 1 127 ? 9.438 -8.133 2.416 1.00 91.38 127 LEU A O 1
ATOM 1035 N N . PHE A 1 128 ? 10.174 -9.198 0.583 1.00 92.31 128 PHE A N 1
ATOM 1036 C CA . PHE A 1 128 ? 9.484 -10.447 0.907 1.00 92.31 128 PHE A CA 1
ATOM 1037 C C . PHE A 1 128 ? 10.130 -11.173 2.089 1.00 92.31 128 PHE A C 1
ATOM 1039 O O . PHE A 1 128 ? 9.402 -11.769 2.890 1.00 92.31 128 PHE A O 1
ATOM 1046 N N . ASP A 1 129 ? 11.452 -11.130 2.212 1.00 90.81 129 ASP A N 1
ATOM 1047 C CA . ASP A 1 129 ? 12.162 -11.745 3.336 1.00 90.81 129 ASP A CA 1
ATOM 1048 C C . ASP A 1 129 ? 11.904 -10.982 4.644 1.00 90.81 129 ASP A C 1
ATOM 1050 O O . ASP A 1 129 ? 11.588 -11.586 5.672 1.00 90.81 129 ASP A O 1
ATOM 1054 N N . ASP A 1 130 ? 11.931 -9.651 4.585 1.00 90.25 130 ASP A N 1
ATOM 1055 C CA . ASP A 1 130 ? 11.761 -8.778 5.749 1.00 90.25 130 ASP A CA 1
ATOM 1056 C C . ASP A 1 130 ? 10.306 -8.684 6.235 1.00 90.25 130 ASP A C 1
ATOM 1058 O O . ASP A 1 130 ? 10.053 -8.382 7.405 1.00 90.25 130 ASP A O 1
ATOM 1062 N N . ILE A 1 131 ? 9.331 -8.932 5.352 1.00 90.69 131 ILE A N 1
ATOM 1063 C CA . ILE A 1 131 ? 7.898 -8.824 5.654 1.00 90.69 131 ILE A CA 1
ATOM 1064 C C . ILE A 1 131 ? 7.224 -10.177 5.373 1.00 90.69 131 ILE A C 1
ATOM 1066 O O . ILE A 1 131 ? 6.622 -10.367 4.313 1.00 90.69 131 ILE A O 1
ATOM 1070 N N . PRO A 1 132 ? 7.256 -11.135 6.320 1.00 89.94 132 PRO A N 1
ATOM 1071 C CA . PRO A 1 132 ? 6.784 -12.505 6.086 1.00 89.94 132 PRO A CA 1
ATOM 1072 C C . PRO A 1 132 ? 5.299 -12.619 5.720 1.00 89.94 132 PRO A C 1
ATOM 1074 O O . PRO A 1 132 ? 4.884 -13.573 5.069 1.00 89.94 132 PRO A O 1
ATOM 1077 N N . THR A 1 133 ? 4.483 -11.654 6.143 1.00 92.62 133 THR A N 1
ATOM 1078 C CA . THR A 1 133 ? 3.041 -11.595 5.860 1.00 92.62 133 THR A CA 1
ATOM 1079 C C . THR A 1 133 ? 2.718 -11.133 4.442 1.00 92.62 133 THR A C 1
ATOM 1081 O O . THR A 1 133 ? 1.584 -11.310 3.993 1.00 92.62 133 THR A O 1
ATOM 1084 N N . LEU A 1 134 ? 3.694 -10.553 3.739 1.00 92.62 134 LEU A N 1
ATOM 1085 C CA . LEU A 1 134 ? 3.515 -9.989 2.411 1.00 92.62 134 LEU A CA 1
ATOM 1086 C C . LEU A 1 134 ? 3.326 -11.109 1.389 1.00 92.62 134 LEU A C 1
ATOM 1088 O O . LEU A 1 134 ? 4.182 -11.977 1.241 1.00 92.62 134 LEU A O 1
ATOM 1092 N N . GLU A 1 135 ? 2.203 -11.092 0.685 1.00 93.38 135 GLU A N 1
ATOM 1093 C CA . GLU A 1 135 ? 1.833 -12.084 -0.327 1.00 93.38 135 GLU A CA 1
ATOM 1094 C C . GLU A 1 135 ? 2.124 -11.560 -1.745 1.00 93.38 135 GLU A C 1
ATOM 1096 O O . GLU A 1 135 ? 2.385 -12.344 -2.658 1.00 93.38 135 GLU A O 1
ATOM 1101 N N . CYS A 1 136 ? 2.089 -10.237 -1.940 1.00 92.50 136 CYS A N 1
ATOM 1102 C CA . CYS A 1 136 ? 2.232 -9.603 -3.245 1.00 92.50 136 CYS A CA 1
ATOM 1103 C C . CYS A 1 136 ? 2.868 -8.208 -3.149 1.00 92.50 136 CYS A C 1
ATOM 1105 O O . CYS A 1 136 ? 2.474 -7.392 -2.311 1.00 92.50 136 CYS A O 1
ATOM 1107 N N . ILE A 1 137 ? 3.797 -7.922 -4.063 1.00 92.56 137 ILE A N 1
ATOM 1108 C CA . ILE A 1 137 ? 4.346 -6.584 -4.293 1.00 92.56 137 ILE A CA 1
ATOM 1109 C C . ILE A 1 137 ? 4.053 -6.173 -5.726 1.00 92.56 137 ILE A C 1
ATOM 1111 O O . ILE A 1 137 ? 4.265 -6.936 -6.667 1.00 92.56 137 ILE A O 1
ATOM 1115 N N . GLU A 1 138 ? 3.598 -4.945 -5.884 1.00 90.56 138 GLU A N 1
ATOM 1116 C CA . GLU A 1 138 ? 3.424 -4.276 -7.155 1.00 90.56 138 GLU A CA 1
ATOM 1117 C C . GLU A 1 138 ? 4.225 -2.983 -7.15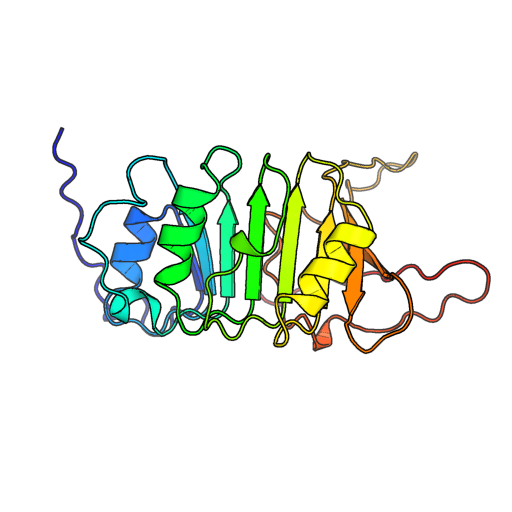9 1.00 90.56 138 GLU A C 1
ATOM 1119 O O . GLU A 1 138 ? 4.227 -2.240 -6.182 1.00 90.56 138 GLU A O 1
ATOM 1124 N N . TRP A 1 139 ? 4.903 -2.689 -8.257 1.00 89.19 139 TRP A N 1
ATOM 1125 C CA . TRP A 1 139 ? 5.580 -1.417 -8.406 1.00 89.19 139 TRP A CA 1
ATOM 1126 C C . TRP A 1 139 ? 5.493 -0.915 -9.831 1.00 89.19 139 TRP A C 1
ATOM 1128 O O . TRP A 1 139 ? 5.539 -1.677 -10.800 1.00 89.19 139 TRP A O 1
ATOM 1138 N N . ALA A 1 140 ? 5.373 0.396 -9.946 1.00 78.69 140 ALA A N 1
ATOM 1139 C CA . ALA A 1 140 ? 5.335 1.087 -11.216 1.00 78.69 140 ALA A CA 1
ATOM 1140 C C . ALA A 1 140 ? 6.358 2.219 -11.199 1.00 78.69 140 ALA A C 1
ATOM 1142 O O . ALA A 1 140 ? 6.476 2.945 -10.212 1.00 78.69 140 ALA A O 1
ATOM 1143 N N . MET A 1 141 ? 7.056 2.385 -12.321 1.00 66.38 141 MET A N 1
ATOM 1144 C CA . MET A 1 141 ? 7.552 3.704 -12.695 1.00 66.38 141 MET A CA 1
ATOM 1145 C C . MET A 1 141 ? 6.433 4.356 -13.497 1.00 66.38 141 MET A C 1
ATOM 1147 O O . MET A 1 141 ? 5.966 3.770 -14.476 1.00 66.38 141 MET A O 1
ATOM 1151 N N . GLU A 1 142 ? 5.976 5.535 -13.083 1.00 58.97 142 GLU A N 1
ATOM 1152 C CA . GLU A 1 142 ? 4.914 6.265 -13.779 1.00 58.97 142 GLU A CA 1
ATOM 1153 C C . GLU A 1 142 ? 5.402 6.785 -15.140 1.00 58.97 142 GLU A C 1
ATOM 1155 O O . GLU A 1 142 ? 5.691 7.963 -15.333 1.00 58.97 142 GLU A O 1
ATOM 1160 N N . TYR A 1 143 ? 5.484 5.897 -16.128 1.00 56.22 143 TYR A N 1
ATOM 1161 C CA . TYR A 1 143 ? 5.677 6.276 -17.519 1.00 56.22 143 TYR A CA 1
ATOM 1162 C C . TYR A 1 143 ? 4.332 6.279 -18.224 1.00 56.22 143 TYR A C 1
ATOM 1164 O O . TYR A 1 143 ? 3.731 5.236 -18.486 1.00 56.22 143 TYR A O 1
ATOM 1172 N N . LYS A 1 144 ? 3.872 7.479 -18.577 1.00 55.47 144 LYS A N 1
ATOM 1173 C CA . LYS A 1 144 ? 2.739 7.654 -19.480 1.00 55.47 144 LYS A CA 1
ATOM 1174 C C . LYS A 1 144 ? 3.160 7.199 -20.876 1.00 55.47 144 LYS A C 1
ATOM 1176 O O . LYS A 1 144 ? 3.826 7.942 -21.597 1.00 55.47 144 LYS A O 1
ATOM 1181 N N . MET A 1 145 ? 2.787 5.982 -21.259 1.00 54.69 145 MET A N 1
ATOM 1182 C CA . MET A 1 145 ? 2.992 5.516 -22.627 1.00 54.69 145 MET A CA 1
ATOM 1183 C C . MET A 1 145 ? 1.798 5.930 -23.487 1.00 54.69 145 MET A C 1
ATOM 1185 O O . MET A 1 145 ? 0.643 5.637 -23.175 1.00 54.69 145 MET A O 1
ATOM 1189 N N . TYR A 1 146 ? 2.083 6.628 -24.583 1.00 55.06 146 TYR A N 1
ATOM 1190 C CA . TYR A 1 146 ? 1.113 6.872 -25.642 1.00 55.06 146 TYR A CA 1
ATOM 1191 C C . TYR A 1 146 ? 1.260 5.757 -26.675 1.00 55.06 146 TYR A C 1
ATOM 1193 O O . TYR A 1 146 ? 2.370 5.469 -27.126 1.00 55.06 146 TYR A O 1
ATOM 1201 N N . THR A 1 147 ? 0.160 5.117 -27.069 1.00 51.31 147 THR A N 1
ATOM 1202 C CA . THR A 1 147 ? 0.189 4.278 -28.270 1.00 51.31 147 THR A CA 1
ATOM 1203 C C . THR A 1 147 ? 0.435 5.157 -29.496 1.00 51.31 147 THR A C 1
ATOM 1205 O O . THR A 1 147 ? -0.012 6.298 -29.544 1.00 51.31 147 THR A O 1
ATOM 1208 N N . SER A 1 148 ? 1.080 4.614 -30.529 1.00 48.41 148 SER A N 1
ATOM 1209 C CA . SER A 1 148 ? 1.257 5.257 -31.844 1.00 48.41 148 SER A CA 1
ATOM 1210 C C . SER A 1 148 ? -0.052 5.447 -32.638 1.00 48.41 148 SER A C 1
ATOM 1212 O O . SER A 1 148 ? -0.049 6.015 -33.724 1.00 48.41 148 SER A O 1
ATOM 1214 N N . SER A 1 149 ? -1.178 4.980 -32.097 1.00 46.25 149 SER A N 1
ATOM 1215 C CA . SER A 1 149 ? -2.553 5.212 -32.562 1.00 46.25 149 SER A CA 1
ATOM 1216 C C . SER A 1 149 ? -3.313 6.059 -31.534 1.00 46.25 149 SER A C 1
ATOM 1218 O O . SER A 1 149 ? -2.850 6.128 -30.394 1.00 46.25 149 SER A O 1
ATOM 1220 N N . PRO A 1 150 ? -4.463 6.682 -31.870 1.00 51.44 150 PRO A N 1
ATOM 1221 C CA . PRO A 1 150 ? -5.234 7.522 -30.950 1.00 51.44 150 PRO A CA 1
ATOM 1222 C C . PRO A 1 150 ? -5.876 6.662 -29.847 1.00 51.44 150 PRO A C 1
ATOM 1224 O O . PRO A 1 150 ? -7.062 6.346 -29.867 1.00 51.44 150 PRO A O 1
ATOM 1227 N N . GLY A 1 151 ? -5.052 6.221 -28.905 1.00 56.88 151 GLY A N 1
ATOM 1228 C CA . GLY A 1 151 ? -5.400 5.403 -27.760 1.00 56.88 151 GLY A CA 1
ATOM 1229 C C . GLY A 1 151 ? -5.216 6.208 -26.485 1.00 56.88 151 GLY A C 1
ATOM 1230 O O . GLY A 1 151 ? -4.327 7.054 -26.377 1.00 56.88 151 GLY A O 1
ATOM 1231 N N . LYS A 1 152 ? -6.097 5.958 -25.515 1.00 59.09 152 LYS A N 1
ATOM 1232 C CA . LYS A 1 152 ? -5.991 6.538 -24.175 1.00 59.09 152 LYS A CA 1
ATOM 1233 C C . LYS A 1 152 ? -4.634 6.157 -23.562 1.00 59.09 152 LYS A C 1
ATOM 1235 O O . LYS A 1 152 ? -4.174 5.037 -23.800 1.00 59.09 152 LYS A O 1
ATOM 1240 N N . PRO A 1 153 ? -4.001 7.055 -22.789 1.00 64.06 153 PRO A N 1
ATOM 1241 C CA . PRO A 1 153 ? -2.781 6.710 -22.072 1.00 64.06 153 PRO A CA 1
ATOM 1242 C C . PRO A 1 153 ? -3.039 5.498 -21.174 1.00 64.06 153 PRO A C 1
ATOM 1244 O O . PRO A 1 153 ? -4.109 5.388 -20.574 1.00 64.06 153 PRO A O 1
ATOM 1247 N N . PHE A 1 154 ? -2.062 4.603 -21.094 1.00 68.44 154 PHE A N 1
ATOM 1248 C CA . PHE A 1 154 ? -2.070 3.505 -20.135 1.00 68.44 154 PHE A CA 1
ATOM 1249 C C . PHE A 1 154 ? -0.814 3.570 -19.269 1.00 68.44 154 PHE A C 1
ATOM 1251 O O . PHE A 1 154 ? 0.207 4.138 -19.667 1.00 68.44 154 PHE A O 1
ATOM 1258 N N . TYR A 1 155 ? -0.918 2.986 -18.083 1.00 74.25 155 TYR A N 1
ATOM 1259 C CA . TYR A 1 155 ? 0.146 2.919 -17.090 1.00 74.25 155 TYR A CA 1
ATOM 1260 C C . TYR A 1 155 ? 0.610 1.472 -16.982 1.00 74.25 155 TYR A C 1
ATOM 1262 O O . TYR A 1 155 ? -0.191 0.555 -17.180 1.00 74.25 155 TYR A O 1
ATOM 1270 N N . TYR A 1 156 ? 1.891 1.261 -16.692 1.00 77.00 156 TYR A N 1
ATOM 1271 C CA . TYR A 1 156 ? 2.482 -0.071 -16.642 1.00 77.00 156 TYR A CA 1
ATOM 1272 C C . TYR A 1 156 ? 3.342 -0.256 -15.403 1.00 77.00 156 TYR A C 1
ATOM 1274 O O . TYR A 1 156 ? 4.004 0.675 -14.947 1.00 77.00 156 TYR A O 1
ATOM 1282 N N . GLY A 1 157 ? 3.348 -1.470 -14.875 1.00 82.75 157 GLY A N 1
ATOM 1283 C CA . GLY A 1 157 ? 4.168 -1.836 -13.737 1.00 82.75 157 GLY A CA 1
ATOM 1284 C C . GLY A 1 157 ? 4.496 -3.315 -13.735 1.00 82.75 157 GLY A C 1
ATOM 1285 O O . GLY A 1 157 ? 4.164 -4.067 -14.653 1.00 82.75 157 GLY A O 1
ATOM 1286 N N . THR A 1 158 ? 5.181 -3.724 -12.683 1.00 87.06 158 THR A N 1
ATOM 1287 C CA . THR A 1 158 ? 5.546 -5.110 -12.431 1.00 87.06 158 THR A CA 1
ATOM 1288 C C . THR A 1 158 ? 4.915 -5.556 -11.124 1.00 87.06 158 THR A C 1
ATOM 1290 O O . THR A 1 158 ? 4.826 -4.792 -10.168 1.00 87.06 158 THR A O 1
ATOM 1293 N N . ARG A 1 159 ? 4.480 -6.809 -11.081 1.00 88.88 159 ARG A N 1
ATOM 1294 C CA . ARG A 1 159 ? 3.945 -7.462 -9.894 1.00 88.88 159 ARG A CA 1
ATOM 1295 C C . ARG A 1 159 ? 4.685 -8.767 -9.648 1.00 88.88 159 ARG A C 1
ATOM 1297 O O . ARG A 1 159 ? 4.985 -9.507 -10.585 1.00 88.88 159 ARG A O 1
ATOM 1304 N N . LYS A 1 160 ? 4.966 -9.062 -8.386 1.00 90.12 160 LYS A N 1
ATOM 1305 C CA . LYS A 1 160 ? 5.493 -10.345 -7.924 1.00 90.12 160 LYS A CA 1
ATOM 1306 C C . LYS A 1 160 ? 4.602 -10.856 -6.801 1.00 90.12 160 LYS A C 1
ATOM 1308 O O . LYS A 1 160 ? 4.244 -10.098 -5.905 1.00 90.12 160 LYS A O 1
ATOM 1313 N N . TYR A 1 161 ? 4.270 -12.139 -6.853 1.00 91.19 161 TYR A N 1
ATOM 1314 C CA . TYR A 1 161 ? 3.656 -12.856 -5.739 1.00 91.19 161 TYR A CA 1
ATOM 1315 C C . TYR A 1 161 ? 4.727 -13.694 -5.050 1.00 91.19 161 TYR A C 1
ATOM 1317 O O . TYR A 1 161 ? 5.654 -14.156 -5.715 1.00 91.19 161 TYR A O 1
ATOM 1325 N N . ARG A 1 162 ? 4.590 -13.916 -3.742 1.00 91.31 162 ARG A N 1
ATOM 1326 C CA . ARG A 1 162 ? 5.535 -14.742 -2.977 1.00 91.31 162 ARG A CA 1
ATOM 1327 C C . ARG A 1 162 ? 5.639 -16.161 -3.543 1.00 91.31 162 ARG A C 1
ATOM 1329 O O . ARG A 1 162 ? 6.735 -16.640 -3.805 1.00 91.31 162 ARG A O 1
ATOM 1336 N N . ASP A 1 163 ? 4.487 -16.789 -3.770 1.00 88.12 163 ASP A N 1
ATOM 1337 C CA . ASP A 1 163 ? 4.397 -18.216 -4.103 1.00 88.12 163 ASP A CA 1
ATOM 1338 C C . ASP A 1 163 ? 4.266 -18.490 -5.612 1.00 88.12 163 ASP A C 1
ATOM 1340 O O . ASP A 1 163 ? 4.088 -19.636 -6.026 1.00 88.12 163 ASP A O 1
ATOM 1344 N N . VAL A 1 164 ? 4.335 -17.454 -6.457 1.00 85.50 164 VAL A N 1
ATOM 1345 C CA . VAL A 1 164 ? 4.255 -17.605 -7.918 1.00 85.50 164 VAL A CA 1
ATOM 1346 C C . VAL A 1 164 ? 5.624 -17.325 -8.533 1.00 85.50 164 VAL A C 1
ATOM 1348 O O . VAL A 1 164 ? 6.166 -16.237 -8.337 1.00 85.50 164 VAL A O 1
ATOM 1351 N N . PRO A 1 165 ? 6.180 -18.258 -9.325 1.00 81.19 165 PRO A N 1
ATOM 1352 C CA . PRO A 1 165 ? 7.436 -18.025 -10.019 1.00 81.19 165 PRO A CA 1
ATOM 1353 C C . PRO A 1 165 ? 7.355 -16.851 -11.003 1.00 81.19 165 PRO A C 1
ATOM 1355 O O . PRO A 1 165 ? 6.470 -16.790 -11.859 1.00 81.19 165 PRO A O 1
ATOM 1358 N N . GLY A 1 166 ? 8.356 -15.975 -10.937 1.00 84.12 166 GLY A N 1
ATOM 1359 C CA . GLY A 1 166 ? 8.575 -14.913 -11.914 1.00 84.12 166 GLY A CA 1
ATOM 1360 C C . GLY A 1 166 ? 7.798 -13.621 -11.662 1.00 84.12 166 GLY A C 1
ATOM 1361 O O . GLY A 1 166 ? 7.044 -13.467 -10.705 1.00 84.12 166 GLY A O 1
ATOM 1362 N N . TYR A 1 167 ? 8.039 -12.663 -12.552 1.00 86.19 167 TYR A N 1
ATOM 1363 C CA . TYR A 1 167 ? 7.448 -11.332 -12.513 1.00 86.19 167 TYR A CA 1
ATOM 1364 C C . TYR A 1 167 ? 6.327 -11.231 -13.542 1.00 86.19 167 TYR A C 1
ATOM 1366 O O . TYR A 1 167 ? 6.456 -11.717 -14.668 1.00 86.19 167 TYR A O 1
ATOM 1374 N N . GLN A 1 168 ? 5.235 -10.588 -13.153 1.00 83.25 168 GLN A N 1
ATOM 1375 C CA . GLN A 1 168 ? 4.081 -10.346 -14.000 1.00 83.25 168 GLN A CA 1
ATOM 1376 C C . GLN A 1 168 ? 4.023 -8.881 -14.397 1.00 83.25 168 GLN A C 1
ATOM 1378 O O . GLN A 1 168 ? 4.285 -7.984 -13.602 1.00 83.25 168 GLN A O 1
ATOM 1383 N N . ASN A 1 169 ? 3.641 -8.657 -15.641 1.00 81.19 169 ASN A N 1
ATOM 1384 C CA . ASN A 1 169 ? 3.409 -7.336 -16.182 1.00 81.19 169 ASN A CA 1
ATOM 1385 C C . ASN A 1 169 ? 1.987 -6.886 -15.859 1.00 81.19 169 ASN A C 1
ATOM 1387 O O . ASN A 1 169 ? 1.041 -7.632 -16.123 1.00 81.19 169 ASN A O 1
ATOM 1391 N N . VAL A 1 170 ? 1.848 -5.673 -15.335 1.00 79.38 170 VAL A N 1
ATOM 1392 C CA . VAL A 1 170 ? 0.573 -5.081 -14.917 1.00 79.38 170 VAL A CA 1
ATOM 1393 C C . VAL A 1 170 ? 0.290 -3.860 -15.778 1.00 79.38 170 VAL A C 1
ATOM 1395 O O . VAL A 1 170 ? 1.200 -3.078 -16.043 1.00 79.38 170 VAL A O 1
ATOM 1398 N N . GLN A 1 171 ? -0.956 -3.691 -16.215 1.00 77.06 171 GLN A N 1
ATOM 1399 C CA . GLN A 1 171 ? -1.378 -2.534 -17.000 1.00 77.06 171 GLN A CA 1
ATOM 1400 C C . GLN A 1 171 ? -2.658 -1.925 -16.429 1.00 77.06 171 GLN A C 1
ATOM 1402 O O . GLN A 1 171 ? -3.644 -2.638 -16.239 1.00 77.06 171 GLN A O 1
ATOM 1407 N N . TRP A 1 172 ? -2.668 -0.600 -16.279 1.00 75.88 172 TRP A N 1
ATOM 1408 C CA . TRP A 1 172 ? -3.841 0.171 -15.866 1.00 75.88 172 TRP A CA 1
ATOM 1409 C C . TRP A 1 172 ? -4.334 1.087 -16.977 1.00 75.88 172 TRP A C 1
ATOM 1411 O O . TRP A 1 172 ? -3.555 1.690 -17.720 1.00 75.88 172 TRP A O 1
ATOM 1421 N N . MET A 1 173 ? -5.657 1.197 -17.070 1.00 71.69 173 MET A N 1
ATOM 1422 C CA . MET A 1 173 ? -6.350 2.063 -18.030 1.00 71.69 173 MET A CA 1
ATOM 1423 C C . MET A 1 173 ? -6.626 3.467 -17.475 1.00 71.69 173 MET A C 1
ATOM 1425 O O . MET A 1 173 ? -7.154 4.315 -18.194 1.00 71.69 173 MET A O 1
ATOM 1429 N N . CYS A 1 174 ? -6.296 3.698 -16.206 1.00 70.06 174 CYS A N 1
ATOM 1430 C CA . CYS A 1 174 ? -6.375 4.979 -15.521 1.00 70.06 174 CYS A CA 1
ATOM 1431 C C . CYS A 1 174 ? -5.079 5.231 -14.729 1.00 70.06 174 CYS A C 1
ATOM 1433 O O . CYS A 1 174 ? -4.319 4.287 -14.486 1.00 70.06 174 CYS A O 1
ATOM 1435 N N . PRO A 1 175 ? -4.817 6.491 -14.351 1.00 71.38 175 PRO A N 1
ATOM 1436 C CA . PRO A 1 175 ? -3.780 6.829 -13.386 1.00 71.38 175 PRO A CA 1
ATOM 1437 C C . PRO A 1 175 ? -3.890 6.010 -12.087 1.00 71.38 175 PRO A C 1
ATOM 1439 O O . PRO A 1 175 ? -4.989 5.724 -11.604 1.00 71.38 175 PRO A O 1
ATOM 1442 N N . LEU A 1 176 ? -2.749 5.649 -11.491 1.00 71.19 176 LEU A N 1
ATOM 1443 C CA . LEU A 1 176 ? -2.698 4.850 -10.256 1.00 71.19 176 LEU A CA 1
ATOM 1444 C C . LEU A 1 176 ? -3.389 5.536 -9.066 1.00 71.19 176 LEU A C 1
ATOM 1446 O O . LEU A 1 176 ? -3.809 4.865 -8.124 1.00 71.19 176 LEU A O 1
ATOM 1450 N N . ASP A 1 177 ? -3.457 6.870 -9.064 1.00 67.38 177 ASP A N 1
ATOM 1451 C CA . ASP A 1 177 ? -4.113 7.687 -8.030 1.00 67.38 177 ASP A CA 1
ATOM 1452 C C . ASP A 1 177 ? -5.633 7.690 -8.149 1.00 67.38 177 ASP A C 1
ATOM 1454 O O . ASP A 1 177 ? -6.329 7.882 -7.148 1.00 67.38 177 ASP A O 1
ATOM 1458 N N . GLU A 1 178 ? -6.150 7.386 -9.333 1.00 67.12 178 GLU A N 1
ATOM 1459 C CA . GLU A 1 178 ? -7.570 7.160 -9.565 1.00 67.12 178 GLU A CA 1
ATOM 1460 C C . GLU A 1 178 ? -7.955 5.705 -9.256 1.00 67.12 178 GLU A C 1
ATOM 1462 O O . GLU A 1 178 ? -9.027 5.457 -8.692 1.00 67.12 178 GLU A O 1
ATOM 1467 N N . GLU A 1 179 ? -7.065 4.741 -9.513 1.00 70.94 179 GLU A N 1
ATOM 1468 C CA . GLU A 1 179 ? -7.326 3.316 -9.294 1.00 70.94 179 GLU A CA 1
ATOM 1469 C C . GLU A 1 179 ? -7.485 2.963 -7.805 1.00 70.94 179 GLU A C 1
ATOM 1471 O O . GLU A 1 179 ? -6.554 3.035 -6.991 1.00 70.94 179 GLU A O 1
ATOM 1476 N N . TRP A 1 180 ? -8.694 2.548 -7.421 1.00 66.00 180 TRP A N 1
ATOM 1477 C CA . TRP A 1 180 ? -8.908 1.877 -6.143 1.00 66.00 180 TRP A CA 1
ATOM 1478 C C . TRP A 1 180 ? -8.389 0.452 -6.243 1.00 66.00 180 TRP A C 1
ATOM 1480 O O . TRP A 1 180 ? -8.967 -0.343 -6.974 1.00 66.00 180 TRP A O 1
ATOM 1490 N N . LEU A 1 181 ? -7.353 0.131 -5.462 1.00 66.25 181 LEU A N 1
ATOM 1491 C CA . LEU A 1 181 ? -6.845 -1.233 -5.316 1.00 66.25 181 LEU A CA 1
ATOM 1492 C C . LEU A 1 181 ? -7.993 -2.170 -4.969 1.00 66.25 181 LEU A C 1
ATOM 1494 O O . LEU A 1 181 ? -8.433 -2.138 -3.820 1.00 66.25 181 LEU A O 1
ATOM 1498 N N . GLY A 1 182 ? -8.500 -2.926 -5.946 1.00 55.56 182 GLY A N 1
ATOM 1499 C CA . GLY A 1 182 ? -9.630 -3.843 -5.825 1.00 55.56 182 GLY A CA 1
ATOM 1500 C C . GLY A 1 182 ? -9.367 -4.992 -4.851 1.00 55.56 182 GLY A C 1
ATOM 1501 O O . GLY A 1 182 ? -8.484 -4.933 -3.990 1.00 55.56 182 GLY A O 1
ATOM 1502 N N . ASN A 1 183 ? -10.131 -6.077 -4.977 1.00 62.16 183 ASN A N 1
ATOM 1503 C CA . ASN A 1 183 ? -9.699 -7.349 -4.405 1.00 62.16 183 ASN A CA 1
ATOM 1504 C C . ASN A 1 183 ? -8.483 -7.820 -5.216 1.00 62.16 183 ASN A C 1
ATOM 1506 O O . ASN A 1 183 ? -8.617 -8.608 -6.143 1.00 62.16 183 ASN A O 1
ATOM 1510 N N . TRP A 1 184 ? -7.284 -7.367 -4.845 1.00 66.25 184 TRP A N 1
ATOM 1511 C CA . TRP A 1 184 ? -6.017 -7.663 -5.535 1.00 66.25 184 TRP A CA 1
ATOM 1512 C C . TRP A 1 184 ? -5.730 -9.171 -5.708 1.00 66.25 184 TRP A C 1
ATOM 1514 O O . TRP A 1 184 ? -4.890 -9.559 -6.523 1.00 66.25 184 TRP A O 1
ATOM 1524 N N . LYS A 1 185 ? -6.436 -10.024 -4.948 1.00 66.50 185 LYS A N 1
ATOM 1525 C CA . LYS A 1 185 ? -6.461 -11.489 -5.089 1.00 66.50 185 LYS A CA 1
ATOM 1526 C C . LYS A 1 185 ? -7.329 -11.980 -6.255 1.00 66.50 185 LYS A C 1
ATOM 1528 O O . LYS A 1 185 ? -6.984 -12.967 -6.892 1.00 66.50 185 LYS A O 1
ATOM 1533 N N . GLU A 1 186 ? -8.446 -11.315 -6.525 1.00 62.41 186 GLU A N 1
ATOM 1534 C CA . GLU A 1 186 ? -9.403 -11.644 -7.594 1.00 62.41 186 GLU A CA 1
ATOM 1535 C C . GLU A 1 186 ? -9.004 -11.022 -8.938 1.00 62.41 186 GLU A C 1
ATOM 1537 O O . GLU A 1 186 ? -9.381 -11.530 -9.995 1.00 62.41 186 GLU A O 1
ATOM 1542 N N . ASP A 1 187 ? -8.175 -9.975 -8.901 1.00 51.97 187 ASP A N 1
ATOM 1543 C CA . ASP A 1 187 ? -7.639 -9.304 -10.087 1.00 51.97 187 ASP A CA 1
ATOM 1544 C C . ASP A 1 187 ? -6.633 -10.182 -10.873 1.00 51.97 187 ASP A C 1
ATOM 1546 O O . ASP A 1 187 ? -6.214 -9.835 -11.978 1.00 51.97 187 ASP A O 1
ATOM 1550 N N . VAL A 1 188 ? -6.270 -11.365 -10.356 1.00 49.16 188 VAL A N 1
ATOM 1551 C CA . VAL A 1 188 ? -5.426 -12.350 -11.051 1.00 49.16 188 VAL A CA 1
ATOM 1552 C C . VAL A 1 188 ? -6.283 -13.259 -11.920 1.00 49.16 188 VAL A C 1
ATOM 1554 O O . VAL A 1 188 ? -6.608 -14.387 -11.551 1.00 49.16 188 VAL A O 1
ATOM 1557 N N . ARG A 1 189 ? -6.617 -12.807 -13.129 1.00 40.00 189 ARG A N 1
ATOM 1558 C CA . ARG A 1 189 ? -6.955 -13.750 -14.201 1.00 40.00 189 ARG A CA 1
ATOM 1559 C C . ARG A 1 189 ? -5.731 -13.934 -15.088 1.00 40.00 189 ARG A C 1
ATOM 1561 O O . ARG A 1 189 ? -5.362 -12.992 -15.791 1.00 40.00 189 ARG A O 1
ATOM 1568 N N . PRO A 1 190 ? -5.083 -15.114 -15.079 1.00 39.66 190 PRO A N 1
ATOM 1569 C CA . PRO A 1 190 ? -4.038 -15.398 -16.045 1.00 39.66 190 PRO A CA 1
ATOM 1570 C C . PRO A 1 190 ? -4.660 -15.343 -17.441 1.00 39.66 190 PRO A C 1
ATOM 1572 O O . PRO A 1 190 ? -5.489 -16.176 -17.800 1.00 39.66 190 PRO A O 1
ATOM 1575 N N . VAL A 1 191 ? -4.282 -14.344 -18.235 1.00 38.84 191 VAL A N 1
ATOM 1576 C CA . VAL A 1 191 ? -4.555 -14.371 -19.669 1.00 38.84 191 VAL A CA 1
ATOM 1577 C C . VAL A 1 191 ? -3.476 -15.252 -20.280 1.00 38.84 191 VAL A C 1
ATOM 1579 O O . VAL A 1 191 ? -2.297 -14.895 -20.284 1.00 38.84 191 VAL A O 1
ATOM 1582 N N . THR A 1 192 ? -3.861 -16.436 -20.752 1.00 32.09 192 THR A N 1
ATOM 1583 C CA . THR A 1 192 ? -2.974 -17.309 -21.520 1.00 32.09 192 THR A CA 1
ATOM 1584 C C . THR A 1 192 ? -2.590 -16.580 -22.804 1.00 32.09 192 THR A C 1
ATOM 1586 O O . THR A 1 192 ? -3.394 -16.469 -23.727 1.00 32.09 192 THR A O 1
ATOM 1589 N N . VAL A 1 193 ? -1.369 -16.048 -22.869 1.00 37.53 193 VAL A N 1
ATOM 1590 C CA . VAL A 1 193 ? -0.838 -15.504 -24.119 1.00 37.53 193 VAL A CA 1
ATOM 1591 C C . VAL A 1 193 ? -0.328 -16.673 -24.946 1.00 37.53 193 VAL A C 1
ATOM 1593 O O . VAL A 1 193 ? 0.690 -17.290 -24.628 1.00 37.53 193 VAL A O 1
ATOM 1596 N N . THR A 1 194 ? -1.047 -17.000 -26.014 1.00 32.47 194 THR A N 1
ATOM 1597 C CA . THR A 1 194 ? -0.549 -17.892 -27.058 1.00 32.47 194 THR A CA 1
ATOM 1598 C C . THR A 1 194 ? 0.652 -17.228 -27.732 1.00 32.47 194 THR A C 1
ATOM 1600 O O . THR A 1 194 ? 0.492 -16.399 -28.621 1.00 32.47 194 THR A O 1
ATOM 1603 N N . GLY A 1 195 ? 1.855 -17.597 -27.286 1.00 36.12 195 GLY A N 1
ATOM 1604 C CA . GLY A 1 195 ? 3.121 -17.302 -27.954 1.00 36.12 195 GLY A CA 1
ATOM 1605 C C . GLY A 1 195 ? 3.749 -15.951 -27.600 1.00 36.12 195 GLY A C 1
ATOM 1606 O O . GLY A 1 195 ? 3.359 -14.919 -28.126 1.00 36.12 195 GLY A O 1
ATOM 1607 N N . ARG A 1 196 ? 4.826 -16.012 -26.801 1.00 36.75 196 ARG A N 1
ATOM 1608 C CA . ARG A 1 196 ? 5.813 -14.946 -26.519 1.00 36.75 196 ARG A CA 1
ATOM 1609 C C . ARG A 1 196 ? 5.311 -13.770 -25.662 1.00 36.75 196 ARG A C 1
ATOM 1611 O O . ARG A 1 196 ? 5.112 -12.665 -26.146 1.00 36.75 196 ARG A O 1
ATOM 1618 N N . GLY A 1 197 ? 5.266 -14.009 -24.349 1.00 33.84 197 GLY A N 1
ATOM 1619 C CA . GLY A 1 197 ? 5.235 -12.970 -23.311 1.00 33.84 197 GLY A CA 1
ATOM 1620 C C . GLY A 1 197 ? 3.867 -12.792 -22.658 1.00 33.84 197 GLY A C 1
ATOM 1621 O O . GLY A 1 197 ? 2.880 -12.532 -23.331 1.00 33.84 197 GLY A O 1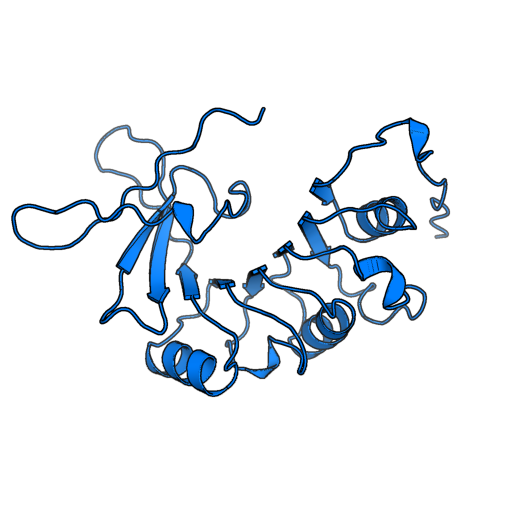
ATOM 1622 N N . THR A 1 198 ? 3.800 -12.927 -21.334 1.00 33.59 198 THR A N 1
ATOM 1623 C CA . THR A 1 198 ? 2.558 -12.768 -20.568 1.00 33.59 198 THR A CA 1
ATOM 1624 C C . THR A 1 198 ? 2.247 -11.280 -20.374 1.00 33.59 198 THR A C 1
ATOM 1626 O O . THR A 1 198 ? 3.003 -10.556 -19.725 1.00 33.59 198 THR A O 1
ATOM 1629 N N . LEU A 1 199 ? 1.128 -10.823 -20.934 1.00 34.72 199 LEU A N 1
ATOM 1630 C CA . LEU A 1 199 ? 0.516 -9.518 -20.677 1.00 34.72 199 LEU A CA 1
ATOM 1631 C C . LEU A 1 199 ? -0.773 -9.763 -19.890 1.00 34.72 199 LEU A C 1
ATOM 1633 O O . LEU A 1 199 ? -1.706 -10.372 -20.416 1.00 34.72 199 LEU A O 1
ATOM 1637 N N . VAL A 1 200 ? -0.829 -9.302 -18.639 1.00 41.69 200 VAL A N 1
ATOM 1638 C CA . VAL A 1 200 ? -2.061 -9.325 -17.842 1.00 41.69 200 VAL A CA 1
ATOM 1639 C C . VAL A 1 200 ? -2.794 -8.007 -18.088 1.00 41.69 200 VAL A C 1
ATOM 1641 O O . VAL A 1 200 ? -2.309 -6.938 -17.727 1.00 41.69 200 VAL A O 1
ATOM 1644 N N . LYS A 1 201 ? -3.953 -8.073 -18.753 1.00 35.44 201 LYS A N 1
ATOM 1645 C CA . LYS A 1 201 ? -4.862 -6.928 -18.899 1.00 35.44 201 LYS A CA 1
ATOM 1646 C C . LYS A 1 201 ? -5.851 -6.923 -17.741 1.00 35.44 201 LYS A C 1
ATOM 1648 O O . LYS A 1 201 ? -6.640 -7.860 -17.620 1.00 35.44 201 LYS A O 1
ATOM 1653 N N . PHE A 1 202 ? -5.862 -5.850 -16.958 1.00 41.59 202 PHE A N 1
ATOM 1654 C CA . PHE A 1 202 ? -6.900 -5.609 -15.962 1.00 41.59 202 PHE A CA 1
ATOM 1655 C C . PHE A 1 202 ? -8.083 -4.935 -16.654 1.00 41.59 202 PHE A C 1
ATOM 1657 O O . PHE A 1 202 ? -7.940 -3.916 -17.333 1.00 41.59 202 PHE A O 1
ATOM 1664 N N . TRP A 1 203 ? -9.256 -5.551 -16.534 1.00 33.84 203 TRP A N 1
ATOM 1665 C CA . TRP A 1 203 ? -10.511 -4.935 -16.937 1.00 33.84 203 TRP A CA 1
ATOM 1666 C C . TRP A 1 203 ? -11.047 -4.153 -15.745 1.00 33.84 203 TRP A C 1
ATOM 1668 O O . TRP A 1 203 ? -11.269 -4.730 -14.685 1.00 33.84 203 TRP A O 1
ATOM 1678 N N . ASN A 1 204 ? -11.285 -2.854 -15.932 1.00 35.88 204 ASN A N 1
ATOM 1679 C CA . ASN A 1 204 ? -12.066 -2.069 -14.983 1.00 35.88 204 ASN A CA 1
ATOM 1680 C C . ASN A 1 204 ? -13.419 -2.758 -14.783 1.00 35.88 204 ASN A C 1
ATOM 1682 O O . ASN A 1 204 ? -14.188 -2.895 -15.736 1.00 35.88 204 ASN A O 1
ATOM 1686 N N . HIS A 1 205 ? -13.717 -3.169 -13.552 1.00 31.34 205 HIS A N 1
ATOM 1687 C CA . HIS A 1 205 ? -15.076 -3.529 -13.174 1.00 31.34 205 HIS A CA 1
ATOM 1688 C C . HIS A 1 205 ? -15.928 -2.246 -13.255 1.00 31.34 205 HIS A C 1
ATOM 1690 O O . HIS A 1 205 ? -15.655 -1.309 -12.505 1.00 31.34 205 HIS A O 1
ATOM 1696 N N . PRO A 1 206 ? -16.951 -2.143 -14.126 1.00 29.44 206 PRO A N 1
ATOM 1697 C CA . PRO A 1 206 ? -17.684 -0.887 -14.332 1.00 29.44 206 PRO A CA 1
ATOM 1698 C C . PRO A 1 206 ? -18.667 -0.514 -13.207 1.00 29.44 206 PRO A C 1
ATOM 1700 O O . PRO A 1 206 ? -19.569 0.279 -13.447 1.00 29.44 206 PRO A O 1
ATOM 1703 N N . GLN A 1 207 ? -18.593 -1.117 -12.016 1.00 28.78 207 GLN A N 1
ATOM 1704 C CA . GLN A 1 207 ? -19.755 -1.168 -11.114 1.00 28.78 207 GLN A CA 1
ATOM 1705 C C . GLN A 1 207 ? -19.720 -0.260 -9.881 1.00 28.78 207 GLN A C 1
ATOM 1707 O O . GLN A 1 207 ? -20.609 -0.377 -9.046 1.00 28.78 207 GLN A O 1
ATOM 1712 N N . TYR A 1 208 ? -18.780 0.677 -9.767 1.00 30.59 208 TYR A N 1
ATOM 1713 C CA . TYR A 1 208 ? -18.800 1.634 -8.656 1.00 30.59 208 TYR A CA 1
ATOM 1714 C C . TYR A 1 208 ? -18.542 3.060 -9.156 1.00 30.59 208 TYR A C 1
ATOM 1716 O O . TYR A 1 208 ? -17.406 3.532 -9.161 1.00 30.59 208 TYR A O 1
ATOM 1724 N N . ILE A 1 209 ? -19.628 3.693 -9.621 1.00 31.69 209 ILE A N 1
ATOM 1725 C CA . ILE A 1 209 ? -19.833 5.152 -9.630 1.00 31.69 209 ILE A CA 1
ATOM 1726 C C . ILE A 1 209 ? -20.555 5.497 -8.328 1.00 31.69 209 ILE A C 1
ATOM 1728 O O . ILE A 1 209 ? -21.501 4.747 -7.993 1.00 31.69 209 ILE A O 1
#

pLDDT: mean 70.97, std 18.34, range [24.88, 93.38]

Foldseek 3Di:
DDDPDLPQPDCVVCVPAQEDAEEPVVVLSPLVPHLHAAYEYEDDPPPLPPPPDALVSQANYAHYEYEYQPDDLVSQLSNQLSNQAHAHYHYEYADDDALSNHHPNYLHAEYEYEYCDDDDPVRVVRNCVSPVNHFKYKYFDADQDDDPDPAQTKGKIWMDGPPDPDIAIDIGSDPPSPDDCDPVVVQDDFDPDPDDDTHRYGDPPPPDD